Protein AF-A0A0Q2LIZ3-F1 (afdb_monomer_lite)

Organism: Mycobacterium gordonae (NCBI:txid1778)

Radius of gyration: 38.8 Å; chains: 1; bounding box: 73×50×134 Å

Sequence (197 aa):
MPLVITAPGIMAQAATDLETIGSALYEAHTLAADSTAAVLPAAADEVSANIAHVFSDYGKEYQQLAGQAAVFHEQFAQHLNVSAGMYAGAEAVNATLLQPLASILNPIIGFEGLPAPLYDLWAPLSYQLGKAVFFDNPLGPYLLAPVGIAAIIFIVVLAVSLLVFFLYVLPVLLEAISPTLRALSFSPIFGALTAIA

Secondary structure (DSSP, 8-state):
-------HHHHHHHHHHHHHHHHHHHHHHHHHHHHHHSPPPSSSSHHHHHHHHHHHHHHHHHHHHHHHHHHHHHHHHHHHHHHHHHHHHHHHHHHHHHHHHHHHHHHHHS-TTS-HHHHHHHHHHHHHHHIIIIIS-TTHHHHTSHHHHHHHHHHHHHHHHHHHIIIIIHHHHHHHHHHHHHHHS---S-SSSSS--

Structure (mmCIF, N/CA/C/O backbone):
data_AF-A0A0Q2LIZ3-F1
#
_entry.id   AF-A0A0Q2LIZ3-F1
#
loop_
_atom_site.group_PDB
_atom_site.id
_atom_site.type_symbol
_atom_site.label_atom_id
_atom_site.label_alt_id
_atom_site.label_comp_id
_atom_site.label_asym_id
_atom_site.label_entity_id
_atom_site.label_seq_id
_atom_site.pdbx_PDB_ins_code
_atom_site.Cartn_x
_atom_site.Cartn_y
_atom_site.Cartn_z
_atom_site.occupancy
_atom_site.B_iso_or_equiv
_atom_site.auth_seq_id
_atom_site.auth_comp_id
_atom_site.auth_asym_id
_atom_site.auth_atom_id
_atom_site.pdbx_PDB_model_num
ATOM 1 N N . MET A 1 1 ? 4.057 21.608 -12.864 1.00 48.62 1 MET A N 1
ATOM 2 C CA . MET A 1 1 ? 3.422 20.279 -12.731 1.00 48.62 1 MET A CA 1
ATOM 3 C C . MET A 1 1 ? 4.375 19.424 -11.913 1.00 48.62 1 MET A C 1
ATOM 5 O O . MET A 1 1 ? 5.554 19.451 -12.253 1.00 48.62 1 MET A O 1
ATOM 9 N N . PRO A 1 2 ? 3.956 18.785 -10.809 1.00 66.50 2 PRO A N 1
ATOM 10 C CA . PRO A 1 2 ? 4.862 17.934 -10.042 1.00 66.50 2 PRO A CA 1
ATOM 11 C C . PRO A 1 2 ? 5.231 16.690 -10.863 1.00 66.50 2 PRO A C 1
ATOM 13 O O . PRO A 1 2 ? 4.375 16.106 -11.525 1.00 66.50 2 PRO A O 1
ATOM 16 N N . LEU A 1 3 ? 6.511 16.317 -10.848 1.00 48.12 3 LEU A N 1
ATOM 17 C CA . LEU A 1 3 ? 7.004 15.085 -11.458 1.00 48.12 3 LEU A CA 1
ATOM 18 C C . LEU A 1 3 ? 6.702 13.927 -10.501 1.00 48.12 3 LEU A C 1
ATOM 20 O O . LEU A 1 3 ? 7.236 13.895 -9.395 1.00 48.12 3 LEU A O 1
ATOM 24 N N . VAL A 1 4 ? 5.837 13.002 -10.912 1.00 58.00 4 VAL A N 1
ATOM 25 C CA . VAL A 1 4 ? 5.537 11.784 -10.150 1.00 58.00 4 VAL A CA 1
ATOM 26 C C . VAL A 1 4 ? 6.359 10.651 -10.750 1.00 58.00 4 VAL A C 1
ATOM 28 O O . VAL A 1 4 ? 6.146 10.269 -11.898 1.00 58.00 4 VAL A O 1
ATOM 31 N N . ILE A 1 5 ? 7.321 10.147 -9.981 1.00 69.44 5 ILE A N 1
ATOM 32 C CA . ILE A 1 5 ? 8.121 8.969 -10.327 1.00 69.44 5 ILE A CA 1
ATOM 33 C C . ILE A 1 5 ? 7.527 7.789 -9.558 1.00 69.44 5 ILE A C 1
ATOM 35 O O . ILE A 1 5 ? 7.270 7.901 -8.360 1.00 69.44 5 ILE A O 1
ATOM 39 N N . THR A 1 6 ? 7.283 6.676 -10.248 1.00 71.81 6 THR A N 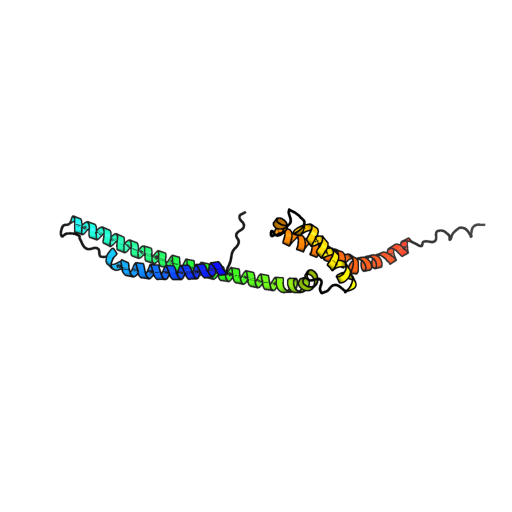1
ATOM 40 C CA . THR A 1 6 ? 6.764 5.436 -9.653 1.00 71.81 6 THR A CA 1
ATOM 41 C C . THR A 1 6 ? 7.868 4.384 -9.642 1.00 71.81 6 THR A C 1
ATOM 43 O O . THR A 1 6 ? 8.735 4.390 -10.511 1.00 71.81 6 THR A O 1
ATOM 46 N N . ALA A 1 7 ? 7.864 3.515 -8.630 1.00 88.19 7 ALA A N 1
ATOM 47 C CA . ALA A 1 7 ? 8.795 2.398 -8.503 1.00 88.19 7 ALA A CA 1
ATOM 48 C C . ALA A 1 7 ? 7.975 1.112 -8.299 1.00 88.19 7 ALA A C 1
ATOM 50 O O . ALA A 1 7 ? 7.579 0.824 -7.164 1.00 88.19 7 ALA A O 1
ATOM 51 N N . PRO A 1 8 ? 7.686 0.346 -9.368 1.00 84.62 8 PRO A N 1
ATOM 52 C CA . PRO A 1 8 ? 6.716 -0.751 -9.318 1.00 84.62 8 PRO A CA 1
ATOM 53 C C . PRO A 1 8 ? 7.040 -1.817 -8.267 1.00 84.62 8 PRO A C 1
ATOM 55 O O . PRO A 1 8 ? 6.149 -2.279 -7.559 1.00 84.62 8 PRO A O 1
ATOM 58 N N . GLY A 1 9 ? 8.324 -2.147 -8.094 1.00 85.81 9 GLY A N 1
ATOM 59 C CA . GLY A 1 9 ? 8.762 -3.106 -7.074 1.00 85.81 9 GLY A CA 1
ATOM 60 C C . GLY A 1 9 ? 8.442 -2.667 -5.640 1.00 85.81 9 GLY A C 1
ATOM 61 O O . GLY A 1 9 ? 8.026 -3.485 -4.826 1.00 85.81 9 GLY A O 1
ATOM 62 N N . ILE A 1 10 ? 8.558 -1.369 -5.337 1.00 92.81 10 ILE A N 1
ATOM 63 C CA . ILE A 1 10 ? 8.221 -0.824 -4.011 1.00 92.81 10 ILE A CA 1
ATOM 64 C C . ILE A 1 10 ? 6.706 -0.824 -3.792 1.00 92.81 10 ILE A C 1
ATOM 66 O O . ILE A 1 10 ? 6.246 -1.087 -2.686 1.00 92.81 10 ILE A O 1
ATOM 70 N N . MET A 1 11 ? 5.921 -0.576 -4.843 1.00 92.31 11 MET A N 1
ATOM 71 C CA . MET A 1 11 ? 4.459 -0.634 -4.767 1.00 92.31 11 MET A CA 1
ATOM 72 C C . MET A 1 11 ? 3.958 -2.057 -4.485 1.00 92.31 11 MET A C 1
ATOM 74 O O . MET A 1 11 ? 3.068 -2.230 -3.657 1.00 92.31 11 MET A O 1
ATOM 78 N N . ALA A 1 12 ? 4.550 -3.072 -5.123 1.00 91.94 12 ALA A N 1
ATOM 79 C CA . ALA A 1 12 ? 4.222 -4.475 -4.865 1.00 91.94 12 ALA A CA 1
ATOM 80 C C . ALA A 1 12 ? 4.596 -4.905 -3.433 1.00 91.94 12 ALA A C 1
ATOM 82 O O . ALA A 1 12 ? 3.808 -5.571 -2.759 1.00 91.94 12 ALA A O 1
ATOM 83 N N . GLN A 1 13 ? 5.760 -4.468 -2.936 1.00 94.75 13 GLN A N 1
ATOM 84 C CA . GLN A 1 13 ? 6.147 -4.699 -1.542 1.00 94.75 13 GLN A CA 1
ATOM 85 C C . GLN A 1 13 ? 5.160 -4.036 -0.575 1.00 94.75 13 GLN A C 1
ATOM 87 O O . GLN A 1 13 ? 4.668 -4.687 0.339 1.00 94.75 13 GLN A O 1
ATOM 92 N N . ALA A 1 14 ? 4.805 -2.773 -0.818 1.00 95.56 14 ALA A N 1
ATOM 93 C CA . ALA A 1 14 ? 3.844 -2.057 0.011 1.00 95.56 14 ALA A CA 1
ATOM 94 C C . ALA A 1 14 ? 2.466 -2.741 0.028 1.00 95.56 14 ALA A C 1
ATOM 96 O O . ALA A 1 14 ? 1.830 -2.791 1.075 1.00 95.56 14 ALA A O 1
ATOM 97 N N . ALA A 1 15 ? 2.009 -3.310 -1.094 1.00 96.31 15 ALA A N 1
ATOM 98 C CA . ALA A 1 15 ? 0.779 -4.103 -1.125 1.00 96.31 15 ALA A CA 1
ATOM 99 C C . ALA A 1 15 ? 0.867 -5.348 -0.219 1.00 96.31 15 ALA A C 1
ATOM 101 O O . ALA A 1 15 ? -0.067 -5.625 0.527 1.00 96.31 15 ALA A O 1
ATOM 102 N N . THR A 1 16 ? 2.013 -6.033 -0.211 1.00 96.81 16 THR A N 1
ATOM 103 C CA . THR A 1 16 ? 2.264 -7.201 0.657 1.00 96.81 16 THR A CA 1
ATOM 104 C C . THR A 1 16 ? 2.306 -6.812 2.142 1.00 96.81 16 THR A C 1
ATOM 106 O O . THR A 1 16 ? 1.751 -7.499 3.004 1.00 96.81 16 THR A O 1
ATOM 109 N N . ASP A 1 17 ? 2.928 -5.674 2.458 1.00 98.00 17 ASP A N 1
ATOM 110 C CA . ASP A 1 17 ? 2.963 -5.144 3.823 1.00 98.00 17 ASP A CA 1
ATOM 111 C C . ASP A 1 17 ? 1.546 -4.777 4.300 1.00 98.00 17 ASP A C 1
ATOM 113 O O . ASP A 1 17 ? 1.170 -5.061 5.438 1.00 98.00 17 ASP A O 1
ATOM 117 N N . LEU A 1 18 ? 0.725 -4.197 3.416 1.00 97.81 18 LEU A N 1
ATOM 118 C CA . LEU A 1 18 ? -0.677 -3.893 3.703 1.00 97.81 18 LEU A CA 1
ATOM 119 C C . LEU A 1 18 ? -1.493 -5.163 3.947 1.00 97.81 18 LEU A C 1
ATOM 121 O O . LEU A 1 18 ? -2.257 -5.190 4.906 1.00 97.81 18 LEU A O 1
ATOM 125 N N . GLU A 1 19 ? -1.323 -6.222 3.158 1.00 97.31 19 GLU A N 1
ATOM 126 C CA . GLU A 1 19 ? -1.975 -7.516 3.416 1.00 97.31 19 GLU A CA 1
ATOM 127 C C . GLU A 1 19 ? -1.617 -8.059 4.810 1.00 97.31 19 GLU A C 1
ATOM 129 O O . GLU A 1 19 ? -2.498 -8.464 5.572 1.00 97.31 19 GLU A O 1
ATOM 134 N N . THR A 1 20 ? -0.340 -7.968 5.193 1.00 97.50 20 THR A N 1
ATOM 135 C CA . THR A 1 20 ? 0.138 -8.380 6.524 1.00 97.50 20 THR A CA 1
ATOM 136 C C . THR A 1 20 ? -0.515 -7.563 7.643 1.00 97.50 20 THR A C 1
ATOM 138 O O . THR A 1 20 ? -0.994 -8.124 8.631 1.00 97.50 20 THR A O 1
ATOM 141 N N . ILE A 1 21 ? -0.588 -6.237 7.481 1.00 97.56 21 ILE A N 1
ATOM 142 C CA . ILE A 1 21 ? -1.275 -5.343 8.425 1.00 97.56 21 ILE A CA 1
ATOM 143 C C . ILE A 1 21 ? -2.764 -5.694 8.515 1.00 97.56 21 ILE A C 1
ATOM 145 O O . ILE A 1 21 ? -3.305 -5.766 9.616 1.00 97.56 21 ILE A O 1
ATOM 149 N N . GLY A 1 22 ? -3.420 -5.944 7.380 1.00 96.56 22 GLY A N 1
ATOM 150 C CA . GLY A 1 22 ? -4.835 -6.313 7.324 1.00 96.56 22 GLY A CA 1
ATOM 151 C C . GLY A 1 22 ? -5.129 -7.591 8.110 1.00 96.56 22 GLY A C 1
ATOM 152 O O . GLY A 1 22 ? -6.073 -7.621 8.897 1.00 96.56 22 GLY A O 1
ATOM 153 N N . SER A 1 23 ? -4.273 -8.610 7.975 1.00 96.25 23 SER A N 1
ATOM 154 C CA . SER A 1 23 ? -4.373 -9.855 8.748 1.00 96.25 23 SER A CA 1
ATOM 155 C C . SER A 1 23 ? -4.223 -9.615 10.252 1.00 96.25 23 SER A C 1
ATOM 157 O O . SER A 1 23 ? -5.045 -10.083 11.038 1.00 96.25 23 SER A O 1
ATOM 159 N N . ALA A 1 24 ? -3.211 -8.846 10.664 1.00 97.25 24 ALA A N 1
ATOM 160 C CA . ALA A 1 24 ? -2.986 -8.535 12.076 1.00 97.25 24 ALA A CA 1
ATOM 161 C C . ALA A 1 24 ? -4.149 -7.730 12.686 1.00 97.25 24 ALA A C 1
ATOM 163 O O . ALA A 1 24 ? -4.550 -7.970 13.826 1.00 97.25 24 ALA A O 1
ATOM 164 N N . LEU A 1 25 ? -4.721 -6.793 11.923 1.00 95.50 25 LEU A N 1
ATOM 165 C CA . LEU A 1 25 ? -5.904 -6.042 12.339 1.00 95.50 25 LEU A CA 1
ATOM 166 C C . LEU A 1 25 ? -7.122 -6.952 12.482 1.00 95.50 25 LEU A C 1
ATOM 168 O O . LEU A 1 25 ? -7.840 -6.840 13.471 1.00 95.50 25 LEU A O 1
ATOM 172 N N . TYR A 1 26 ? -7.347 -7.867 11.539 1.00 94.19 26 TYR A N 1
ATOM 173 C CA . TYR A 1 26 ? -8.443 -8.828 11.623 1.00 94.19 26 TYR A CA 1
ATOM 174 C C . TYR A 1 26 ? -8.344 -9.690 12.891 1.00 94.19 26 TYR A C 1
ATOM 176 O O . TYR A 1 26 ? -9.310 -9.801 13.648 1.00 94.19 26 TYR A O 1
ATOM 184 N N . GLU A 1 27 ? -7.161 -10.232 13.188 1.00 96.25 27 GLU A N 1
ATOM 185 C CA . GLU A 1 27 ? -6.916 -10.980 14.427 1.00 96.25 27 GLU A CA 1
ATOM 186 C C . GLU A 1 27 ? -7.187 -10.127 15.675 1.00 96.25 27 GLU A C 1
ATOM 188 O O . GLU A 1 27 ? -7.904 -10.556 16.579 1.00 96.25 27 GLU A O 1
ATOM 193 N N . ALA A 1 28 ? -6.691 -8.888 15.709 1.00 95.38 28 ALA A N 1
ATOM 194 C CA . ALA A 1 28 ? -6.930 -7.981 16.828 1.00 95.38 28 ALA A CA 1
ATOM 195 C C . ALA A 1 28 ? -8.424 -7.657 17.014 1.00 95.38 28 ALA A C 1
ATOM 197 O O . ALA A 1 28 ? -8.923 -7.663 18.141 1.00 95.38 28 ALA A O 1
ATOM 198 N N . HIS A 1 29 ? -9.152 -7.411 15.920 1.00 93.81 29 HIS A N 1
ATOM 199 C CA . HIS A 1 29 ? -10.588 -7.137 15.950 1.00 93.81 29 HIS A CA 1
ATOM 200 C C . HIS A 1 29 ? -11.379 -8.332 16.473 1.00 93.81 29 HIS A C 1
ATOM 202 O O . HIS A 1 29 ? -12.210 -8.159 17.362 1.00 93.81 29 HIS A O 1
ATOM 208 N N . THR A 1 30 ? -11.090 -9.538 15.978 1.00 93.44 30 THR A N 1
ATOM 209 C CA . THR A 1 30 ? -11.774 -10.760 16.428 1.00 93.44 30 THR A CA 1
ATOM 210 C C . THR A 1 30 ? -11.520 -11.050 17.907 1.00 93.44 30 THR A C 1
ATOM 212 O O . THR A 1 30 ? -12.460 -11.375 18.627 1.00 93.44 30 THR A O 1
ATOM 215 N N . LEU A 1 31 ? -10.291 -10.844 18.396 1.00 95.88 31 LEU A N 1
ATOM 216 C CA . LEU A 1 31 ? -9.954 -11.012 19.813 1.00 95.88 31 LEU A CA 1
ATOM 217 C C . LEU A 1 31 ? -10.674 -9.994 20.715 1.00 95.88 31 LEU A C 1
ATOM 219 O O . LEU A 1 31 ? -11.070 -10.315 21.836 1.00 95.88 31 LEU A O 1
ATOM 223 N N . ALA A 1 32 ? -10.838 -8.758 20.242 1.00 94.88 32 ALA A N 1
ATOM 224 C CA . ALA A 1 32 ? -11.467 -7.682 21.003 1.00 94.88 32 ALA A CA 1
ATOM 225 C C . ALA A 1 32 ? -13.003 -7.655 20.885 1.00 94.88 32 ALA A C 1
ATOM 227 O O . ALA A 1 32 ? -13.657 -7.002 21.700 1.00 94.88 32 ALA A O 1
ATOM 228 N N . ALA A 1 33 ? -13.591 -8.332 19.894 1.00 94.81 33 ALA A N 1
ATOM 229 C CA . ALA A 1 33 ? -15.013 -8.229 19.569 1.00 94.81 33 ALA A CA 1
ATOM 230 C C . ALA A 1 33 ? -15.918 -8.546 20.762 1.00 94.81 33 ALA A C 1
ATOM 232 O O . ALA A 1 33 ? -16.717 -7.701 21.165 1.00 94.81 33 ALA A O 1
ATOM 233 N N . ASP A 1 34 ? -15.736 -9.708 21.387 1.00 94.00 34 ASP A N 1
ATOM 234 C CA . ASP A 1 34 ? -16.606 -10.145 22.481 1.00 94.00 34 ASP A CA 1
ATOM 235 C C . ASP A 1 34 ? -16.479 -9.238 23.712 1.00 94.00 34 ASP A C 1
ATOM 237 O O . ASP A 1 34 ? -17.479 -8.815 24.290 1.00 94.00 34 ASP A O 1
ATOM 241 N N . SER A 1 35 ? -15.247 -8.879 24.090 1.00 95.62 35 SER A N 1
ATOM 242 C CA . SER A 1 35 ? -14.997 -8.064 25.288 1.00 95.62 35 SER A CA 1
ATOM 243 C C . SER A 1 35 ? -15.476 -6.616 25.152 1.00 95.62 35 SER A C 1
ATOM 245 O O . SER A 1 35 ? -15.777 -5.977 26.159 1.00 95.62 35 SER A O 1
ATOM 247 N N . THR A 1 36 ? -15.587 -6.106 23.922 1.00 95.81 36 THR A N 1
ATOM 248 C CA . THR A 1 36 ? -16.073 -4.746 23.642 1.00 95.81 36 THR A CA 1
ATOM 249 C C . THR A 1 36 ? -17.571 -4.687 23.344 1.00 95.81 36 THR A C 1
ATOM 251 O O . THR A 1 36 ? -18.196 -3.669 23.626 1.00 95.81 36 THR A O 1
ATOM 254 N N . ALA A 1 37 ? -18.171 -5.763 22.823 1.00 96.50 37 ALA A N 1
ATOM 255 C CA . ALA A 1 37 ? -19.596 -5.823 22.484 1.00 96.50 37 ALA A CA 1
ATOM 256 C C . ALA A 1 37 ? -20.491 -6.385 23.606 1.00 96.50 37 ALA A C 1
ATOM 258 O O . ALA A 1 37 ? -21.716 -6.257 23.524 1.00 96.50 37 ALA A O 1
ATOM 259 N N . ALA A 1 38 ? -19.906 -7.013 24.631 1.00 95.69 38 ALA A N 1
ATOM 260 C CA . ALA A 1 38 ? -20.612 -7.595 25.773 1.00 95.69 38 ALA A CA 1
ATOM 261 C C . ALA A 1 38 ? -20.045 -7.082 27.109 1.00 95.69 38 ALA A C 1
ATOM 263 O O . ALA A 1 38 ? -19.602 -7.849 27.966 1.00 95.69 38 ALA A O 1
ATOM 264 N N . VAL A 1 39 ? -20.049 -5.759 27.286 1.00 97.56 39 VAL A N 1
ATOM 265 C CA . VAL A 1 39 ? -19.571 -5.119 28.516 1.00 97.56 39 VAL A CA 1
ATOM 266 C C . VAL A 1 39 ? -20.536 -5.426 29.661 1.00 97.56 39 VAL A C 1
ATOM 268 O O . VAL A 1 39 ? -21.746 -5.233 29.547 1.00 97.56 39 VAL A O 1
ATOM 271 N N . LEU A 1 40 ? -19.995 -5.894 30.785 1.00 97.44 40 LEU A N 1
ATOM 272 C CA . LEU A 1 40 ? -20.776 -6.182 31.987 1.00 97.44 40 LEU A CA 1
ATOM 273 C C . LEU A 1 40 ? -20.958 -4.920 32.853 1.00 97.44 40 LEU A C 1
ATOM 275 O O . LEU A 1 40 ? -20.043 -4.094 32.923 1.00 97.44 40 LEU A O 1
ATOM 279 N N . PRO A 1 41 ? -22.097 -4.768 33.557 1.00 96.94 41 PRO A N 1
ATOM 280 C CA . PRO A 1 41 ? -22.299 -3.679 34.511 1.00 96.94 41 PRO A CA 1
ATOM 281 C C . PRO A 1 41 ? -21.263 -3.719 35.639 1.00 96.94 41 PRO A C 1
ATOM 283 O O . PRO A 1 41 ? -20.978 -4.783 36.187 1.00 96.94 41 PRO A O 1
ATOM 286 N N . ALA A 1 42 ? -20.744 -2.554 36.037 1.00 96.31 42 ALA A N 1
ATOM 287 C CA . ALA A 1 42 ? -19.806 -2.450 37.161 1.00 96.31 42 ALA A CA 1
ATOM 288 C C . ALA A 1 42 ? -20.469 -2.745 38.523 1.00 96.31 42 ALA A C 1
ATOM 290 O O . ALA A 1 42 ? -19.808 -3.204 39.454 1.00 96.31 42 ALA A O 1
ATOM 291 N N . ALA A 1 43 ? -21.775 -2.489 38.631 1.00 96.31 43 ALA A N 1
ATOM 292 C CA . ALA A 1 43 ? -22.613 -2.784 39.786 1.00 96.31 43 ALA A CA 1
ATOM 293 C C . ALA A 1 43 ? -24.057 -3.091 39.339 1.00 96.31 43 ALA A C 1
ATOM 295 O O . ALA A 1 43 ? -24.400 -2.955 38.166 1.00 96.31 43 ALA A O 1
ATOM 296 N N . ALA A 1 44 ? -24.900 -3.537 40.276 1.00 96.19 44 ALA A N 1
ATOM 297 C CA . ALA A 1 44 ? -26.275 -3.974 40.005 1.00 96.19 44 ALA A CA 1
ATOM 298 C C . ALA A 1 44 ? -27.292 -2.825 39.835 1.00 96.19 44 ALA A C 1
ATOM 300 O O . ALA A 1 44 ? -28.488 -3.081 39.715 1.00 96.19 44 ALA A O 1
ATOM 301 N N . ASP A 1 45 ? -26.846 -1.570 39.882 1.00 98.31 45 ASP A N 1
ATOM 302 C CA . ASP A 1 45 ? -27.714 -0.409 39.725 1.00 98.31 45 ASP A CA 1
ATOM 303 C C . ASP A 1 45 ? -28.032 -0.112 38.248 1.00 98.31 45 ASP A C 1
ATOM 305 O O . ASP A 1 45 ? -27.297 -0.480 37.328 1.00 98.31 45 ASP A O 1
ATOM 309 N N . GLU A 1 46 ? -29.137 0.600 38.026 1.00 97.25 46 GLU A N 1
ATOM 310 C CA . GLU A 1 46 ? -29.613 0.947 36.683 1.00 97.25 46 GLU A CA 1
ATOM 311 C C . GLU A 1 46 ? -28.642 1.856 35.917 1.00 97.25 46 GLU A C 1
ATOM 313 O O . GLU A 1 46 ? -28.572 1.778 34.691 1.00 97.25 46 GLU A O 1
ATOM 318 N N . VAL A 1 47 ? -27.862 2.701 36.602 1.00 97.38 47 VAL A N 1
ATOM 319 C CA . VAL A 1 47 ? -26.896 3.591 35.942 1.00 97.38 47 VAL A CA 1
ATOM 320 C C . VAL A 1 47 ? -25.738 2.767 35.383 1.00 97.38 47 VAL A C 1
ATOM 322 O O . VAL A 1 47 ? -25.407 2.910 34.208 1.00 97.38 47 VAL A O 1
ATOM 325 N N . SER A 1 48 ? -25.180 1.847 36.172 1.00 98.06 48 SER A N 1
ATOM 326 C CA . SER A 1 48 ? -24.150 0.902 35.724 1.00 98.06 48 SER A CA 1
ATOM 327 C C . SER A 1 48 ? -24.633 0.015 34.576 1.00 98.06 48 SER A C 1
ATOM 329 O O . SER A 1 48 ? -23.885 -0.209 33.622 1.00 98.06 48 SER A O 1
ATOM 331 N N . ALA A 1 49 ? -25.880 -0.465 34.636 1.00 98.00 49 ALA A N 1
ATOM 332 C CA . ALA A 1 49 ? -26.473 -1.268 33.568 1.00 98.00 49 ALA A CA 1
ATOM 333 C C . ALA A 1 49 ? -26.620 -0.466 32.264 1.00 98.00 49 ALA A C 1
ATOM 335 O O . ALA A 1 49 ? -26.209 -0.935 31.202 1.00 98.00 49 ALA A O 1
ATOM 336 N N . ASN A 1 50 ? -27.129 0.766 32.345 1.00 97.81 50 ASN A N 1
ATOM 337 C CA . ASN A 1 50 ? -27.278 1.646 31.186 1.00 97.81 50 ASN A CA 1
ATOM 338 C C . ASN A 1 50 ? -25.924 2.043 30.582 1.00 97.81 50 ASN A C 1
ATOM 340 O O . ASN A 1 50 ? -25.780 2.062 29.362 1.00 97.81 50 ASN A O 1
ATOM 344 N N . ILE A 1 51 ? -24.911 2.314 31.411 1.00 97.75 51 ILE A N 1
ATOM 345 C CA . ILE A 1 51 ? -23.551 2.610 30.938 1.00 97.75 51 ILE A CA 1
ATOM 346 C C . ILE A 1 51 ? -22.974 1.406 30.182 1.00 97.75 51 ILE A C 1
ATOM 348 O O . ILE A 1 51 ? -22.480 1.565 29.066 1.00 97.75 51 ILE A O 1
ATOM 352 N N . ALA A 1 52 ? -23.071 0.201 30.750 1.00 98.19 52 ALA A N 1
ATOM 353 C CA . ALA A 1 52 ? -22.601 -1.020 30.098 1.00 98.19 52 ALA A CA 1
ATOM 354 C C . ALA A 1 52 ? -23.328 -1.290 28.769 1.00 98.19 52 ALA A C 1
ATOM 356 O O . ALA A 1 52 ? -22.696 -1.700 27.793 1.00 98.19 52 ALA A O 1
ATOM 357 N N . HIS A 1 53 ? -24.631 -0.998 28.702 1.00 98.06 53 HIS A N 1
ATOM 358 C CA . HIS A 1 53 ? -25.421 -1.097 27.476 1.00 98.06 53 HIS A CA 1
ATOM 359 C C . HIS A 1 53 ? -24.918 -0.140 26.387 1.00 98.06 53 HIS A C 1
ATOM 361 O O . HIS A 1 53 ? -24.647 -0.579 25.274 1.00 98.06 53 HIS A O 1
ATOM 367 N N . VAL A 1 54 ? -24.715 1.144 26.713 1.00 98.06 54 VAL A N 1
ATOM 368 C CA . VAL A 1 54 ? -24.195 2.142 25.759 1.00 98.06 54 VAL A CA 1
ATOM 369 C C . VAL A 1 54 ? -22.825 1.733 25.212 1.00 98.06 54 VAL A C 1
ATOM 371 O O . VAL A 1 54 ? -22.604 1.805 24.005 1.00 98.06 54 VAL A O 1
ATOM 374 N N . PHE A 1 55 ? -21.911 1.267 26.070 1.00 97.94 55 PHE A N 1
ATOM 375 C CA . PHE A 1 55 ? -20.597 0.804 25.614 1.00 97.94 55 PHE A CA 1
ATOM 376 C C . PHE A 1 55 ? -20.681 -0.451 24.746 1.00 97.94 55 PHE A C 1
ATOM 378 O O . PHE A 1 55 ? -19.986 -0.532 23.737 1.00 97.94 55 PHE A O 1
ATOM 385 N N . SER A 1 56 ? -21.544 -1.400 25.108 1.00 98.19 56 SER A N 1
ATOM 386 C CA . SER A 1 56 ? -21.764 -2.618 24.324 1.00 98.19 56 SER A CA 1
ATOM 387 C C . SER A 1 56 ? -22.312 -2.303 22.932 1.00 98.19 56 SER A C 1
ATOM 389 O O . SER A 1 56 ? -21.867 -2.885 21.946 1.00 98.19 56 SER A O 1
ATOM 391 N N . ASP A 1 57 ? -23.253 -1.364 22.829 1.00 98.19 57 ASP A N 1
ATOM 392 C CA . ASP A 1 57 ? -23.810 -0.942 21.543 1.00 98.19 57 ASP A CA 1
ATOM 393 C C . ASP A 1 57 ? -22.775 -0.212 20.688 1.00 98.19 57 ASP A C 1
ATOM 395 O O . ASP A 1 57 ? -22.603 -0.558 19.519 1.00 98.19 57 ASP A O 1
ATOM 399 N N . TYR A 1 58 ? -22.000 0.700 21.282 1.00 97.75 58 TYR A N 1
ATOM 400 C CA . TYR A 1 58 ? -20.884 1.340 20.584 1.00 97.75 58 TYR A CA 1
ATOM 401 C C . TYR A 1 58 ? -19.836 0.319 20.114 1.00 97.75 58 TYR A C 1
ATOM 403 O O . TYR A 1 58 ? -19.315 0.424 19.005 1.00 97.75 58 TYR A O 1
ATOM 411 N N . GLY A 1 59 ? -19.555 -0.708 20.922 1.00 97.19 59 GLY A N 1
ATOM 412 C CA . GLY A 1 59 ? -18.689 -1.823 20.545 1.00 97.19 59 GLY A CA 1
ATOM 413 C C . GLY A 1 59 ? -19.200 -2.562 19.308 1.00 97.19 59 GLY A C 1
ATOM 414 O O . GLY A 1 59 ? -18.435 -2.788 18.373 1.00 97.19 59 GLY A O 1
ATOM 415 N N . LYS A 1 60 ? -20.500 -2.879 19.242 1.00 97.50 60 LYS A N 1
ATOM 416 C CA . LYS A 1 60 ? -21.115 -3.530 18.068 1.00 97.50 60 LYS A CA 1
ATOM 417 C C . LYS A 1 60 ? -21.036 -2.653 16.816 1.00 97.50 60 LYS A C 1
ATOM 419 O O . LYS A 1 60 ? -20.661 -3.151 15.755 1.00 97.50 60 LYS A O 1
ATOM 424 N N . GLU A 1 61 ? -21.350 -1.363 16.936 1.00 97.12 61 GLU A N 1
ATOM 425 C CA . GLU A 1 61 ? -21.246 -0.403 15.828 1.00 97.12 61 GLU A CA 1
ATOM 426 C C . GLU A 1 61 ? -19.802 -0.284 15.325 1.00 97.12 61 GLU A C 1
ATOM 428 O O . GLU A 1 61 ? -19.551 -0.323 14.117 1.00 97.12 61 GLU A O 1
ATOM 433 N N . TYR A 1 62 ? -18.838 -0.218 16.247 1.00 96.56 62 TYR A N 1
ATOM 434 C CA . TYR A 1 62 ? -17.419 -0.212 15.916 1.00 96.56 62 TYR A CA 1
ATOM 435 C C . TYR A 1 62 ? -17.004 -1.473 15.154 1.00 96.56 62 TYR A C 1
ATOM 437 O O . TYR A 1 62 ? -16.353 -1.357 14.119 1.00 96.56 62 TYR A O 1
ATOM 445 N N . GLN A 1 63 ? -17.400 -2.667 15.611 1.00 96.50 63 GLN A N 1
ATOM 446 C CA . GLN A 1 63 ? -17.056 -3.918 14.923 1.00 96.50 63 GLN A CA 1
ATOM 447 C C . GLN A 1 63 ? -17.672 -3.987 13.517 1.00 96.50 63 GLN A C 1
ATOM 449 O O . GLN A 1 63 ? -17.026 -4.448 12.574 1.00 96.50 63 GLN A O 1
ATOM 454 N N . GLN A 1 64 ? -18.889 -3.464 13.336 1.00 95.12 64 GLN A N 1
ATOM 455 C CA . GLN A 1 64 ? -19.512 -3.370 12.017 1.00 95.12 64 GLN A CA 1
ATOM 456 C C . GLN A 1 64 ? -18.730 -2.437 11.079 1.00 95.12 64 GLN A C 1
ATOM 458 O O . GLN A 1 64 ? -18.499 -2.781 9.916 1.00 95.12 64 GLN A O 1
ATOM 463 N N . LEU A 1 65 ? -18.307 -1.269 11.570 1.00 95.81 65 LEU A N 1
ATOM 464 C CA . LEU A 1 65 ? -17.508 -0.321 10.794 1.00 95.81 65 LEU A CA 1
ATOM 465 C C . LEU A 1 65 ? -16.106 -0.869 10.492 1.00 95.81 65 LEU A C 1
ATOM 467 O O . LEU A 1 65 ? -15.620 -0.727 9.371 1.00 95.81 65 LEU A O 1
ATOM 471 N N . ALA A 1 66 ? -15.479 -1.538 11.460 1.00 93.62 66 ALA A N 1
ATOM 472 C CA . ALA A 1 66 ? -14.195 -2.207 11.289 1.00 93.62 66 ALA A CA 1
ATOM 473 C C . ALA A 1 66 ? -14.253 -3.266 10.179 1.00 93.62 66 ALA A C 1
ATOM 475 O O . ALA A 1 66 ? -13.349 -3.332 9.349 1.00 93.62 66 ALA A O 1
ATOM 476 N N . GLY A 1 67 ? -15.351 -4.025 10.088 1.00 93.94 67 GLY A N 1
ATOM 477 C CA . GLY A 1 67 ? -15.583 -4.955 8.981 1.00 93.94 67 GLY A CA 1
ATOM 478 C C . GLY A 1 67 ? -15.625 -4.266 7.610 1.00 93.94 67 GLY A C 1
ATOM 479 O O . GLY A 1 67 ? -15.018 -4.748 6.657 1.00 93.94 67 GLY A O 1
ATOM 480 N N . GLN A 1 68 ? -16.283 -3.107 7.500 1.00 96.56 68 GLN A N 1
ATOM 481 C CA . GLN A 1 68 ? -16.305 -2.329 6.251 1.00 96.56 68 GLN A CA 1
ATOM 482 C C . GLN A 1 68 ? -14.919 -1.772 5.897 1.00 96.56 68 GLN A C 1
ATOM 484 O O . GLN A 1 68 ? -14.516 -1.798 4.733 1.00 96.56 68 GLN A O 1
ATOM 489 N N . ALA A 1 69 ? -14.173 -1.302 6.900 1.00 95.38 69 ALA A N 1
ATOM 490 C CA . ALA A 1 69 ? -12.806 -0.827 6.726 1.00 95.38 69 ALA A CA 1
ATOM 491 C C . ALA A 1 69 ? -11.860 -1.950 6.272 1.00 95.38 69 ALA A C 1
ATOM 493 O O . ALA A 1 69 ? -11.016 -1.710 5.412 1.00 95.38 69 ALA A O 1
ATOM 494 N N . ALA A 1 70 ? -12.032 -3.175 6.782 1.00 95.25 70 ALA A N 1
ATOM 495 C CA . ALA A 1 70 ? -11.253 -4.338 6.359 1.00 95.25 70 ALA A CA 1
ATOM 496 C C . ALA A 1 70 ? -11.465 -4.661 4.870 1.00 95.25 70 ALA A C 1
ATOM 498 O O . ALA A 1 70 ? -10.493 -4.851 4.142 1.00 95.25 70 ALA A O 1
ATOM 499 N N . VAL A 1 71 ? -12.715 -4.625 4.391 1.00 96.19 71 VAL A N 1
ATOM 500 C CA . VAL A 1 71 ? -13.031 -4.816 2.963 1.00 96.19 71 VAL A CA 1
ATOM 501 C C . VAL A 1 71 ? -12.394 -3.724 2.101 1.00 96.19 71 VAL A C 1
ATOM 503 O O . VAL A 1 71 ? -11.809 -4.014 1.058 1.00 96.19 71 VAL A O 1
ATOM 506 N N . PHE A 1 72 ? -12.475 -2.463 2.531 1.00 96.44 72 PHE A N 1
ATOM 507 C CA . PHE A 1 72 ? -11.813 -1.361 1.830 1.00 96.44 72 PHE A CA 1
ATOM 508 C C . PHE A 1 72 ? -10.290 -1.551 1.780 1.00 96.44 72 PHE A C 1
ATOM 510 O O . PHE A 1 72 ? -9.677 -1.342 0.735 1.00 96.44 72 PHE A O 1
ATOM 517 N N . HIS A 1 73 ? -9.683 -1.954 2.896 1.00 97.38 73 HIS A N 1
ATOM 518 C CA . HIS A 1 73 ? -8.244 -2.178 3.008 1.00 97.38 73 HIS A CA 1
ATOM 519 C C . HIS A 1 73 ? -7.762 -3.289 2.068 1.00 97.38 73 HIS A C 1
ATOM 521 O O . HIS A 1 73 ? -6.776 -3.101 1.357 1.00 97.38 73 HIS A O 1
ATOM 527 N N . GLU A 1 74 ? -8.490 -4.406 2.001 1.00 96.69 74 GLU A N 1
ATOM 528 C CA . GLU A 1 74 ? -8.214 -5.505 1.067 1.00 96.69 74 GLU A CA 1
ATOM 529 C C . GLU A 1 74 ? -8.285 -5.030 -0.390 1.00 96.69 74 GLU A C 1
ATOM 531 O O . GLU A 1 74 ? -7.352 -5.230 -1.170 1.00 96.69 74 GLU A O 1
ATOM 536 N N . GLN A 1 75 ? -9.355 -4.313 -0.747 1.00 97.50 75 GLN A N 1
ATOM 537 C CA . GLN A 1 75 ? -9.498 -3.739 -2.083 1.00 97.50 75 GLN A CA 1
ATOM 538 C C . GLN A 1 75 ? -8.358 -2.769 -2.395 1.00 97.50 75 GLN A C 1
ATOM 540 O O . GLN A 1 75 ? -7.825 -2.788 -3.503 1.00 97.50 75 GLN A O 1
ATOM 545 N N . PHE A 1 76 ? -7.962 -1.921 -1.448 1.00 96.94 76 PHE A N 1
ATOM 546 C CA . PHE A 1 76 ? -6.864 -0.980 -1.635 1.00 96.94 76 PHE A CA 1
ATOM 547 C C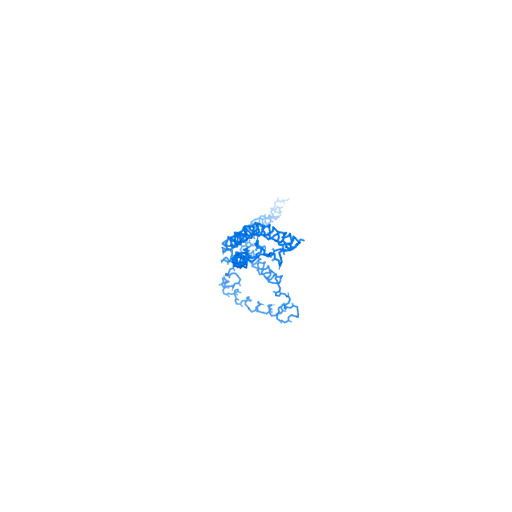 . PHE A 1 76 ? -5.536 -1.697 -1.914 1.00 96.94 76 PHE A C 1
ATOM 549 O O . PHE A 1 76 ? -4.862 -1.359 -2.891 1.00 96.94 76 PHE A O 1
ATOM 556 N N . ALA A 1 77 ? -5.190 -2.716 -1.121 1.00 97.62 77 ALA A N 1
ATOM 557 C CA . ALA A 1 77 ? -3.987 -3.521 -1.334 1.00 97.62 77 ALA A CA 1
ATOM 558 C C . ALA A 1 77 ? -4.006 -4.209 -2.711 1.00 97.62 77 ALA A C 1
ATOM 560 O O . ALA A 1 77 ? -3.029 -4.136 -3.462 1.00 97.62 77 ALA A O 1
ATOM 561 N N . GLN A 1 78 ? -5.152 -4.773 -3.103 1.00 95.81 78 GLN A N 1
ATOM 562 C CA . GLN A 1 78 ? -5.324 -5.400 -4.412 1.00 95.81 78 GLN A CA 1
ATOM 563 C C . GLN A 1 78 ? -5.128 -4.400 -5.564 1.00 95.81 78 GLN A C 1
ATOM 565 O O . GLN A 1 78 ? -4.393 -4.684 -6.512 1.00 95.81 78 GLN A O 1
ATOM 570 N N . HIS A 1 79 ? -5.740 -3.213 -5.489 1.00 96.06 79 HIS A N 1
ATOM 571 C CA . HIS A 1 79 ? -5.582 -2.172 -6.511 1.00 96.06 79 HIS A CA 1
ATOM 572 C C . HIS A 1 79 ? -4.139 -1.670 -6.605 1.00 96.06 79 HIS A C 1
ATOM 574 O O . HIS A 1 79 ? -3.647 -1.420 -7.711 1.00 96.06 79 HIS A O 1
ATOM 580 N N . LEU A 1 80 ? -3.447 -1.539 -5.470 1.00 95.31 80 LEU A N 1
ATOM 581 C CA . LEU A 1 80 ? -2.041 -1.149 -5.443 1.00 95.31 80 LEU A CA 1
ATOM 582 C C . LEU A 1 80 ? -1.167 -2.191 -6.150 1.00 95.31 80 LEU A C 1
ATOM 584 O O . LEU A 1 80 ? -0.341 -1.824 -6.988 1.00 95.31 80 LEU A O 1
ATOM 588 N N . ASN A 1 81 ? -1.397 -3.478 -5.880 1.00 93.88 81 ASN A N 1
ATOM 589 C CA . ASN A 1 81 ? -0.667 -4.572 -6.515 1.00 93.88 81 ASN A CA 1
ATOM 590 C C . ASN A 1 81 ? -0.928 -4.644 -8.032 1.00 93.88 81 ASN A C 1
ATOM 592 O O . ASN A 1 81 ? 0.004 -4.735 -8.830 1.00 93.88 81 ASN A O 1
ATOM 596 N N . VAL A 1 82 ? -2.191 -4.518 -8.456 1.00 92.38 82 VAL A N 1
ATOM 597 C CA . VAL A 1 82 ? -2.553 -4.464 -9.886 1.00 92.38 82 VAL A CA 1
ATOM 598 C C . VAL A 1 82 ? -1.871 -3.283 -10.578 1.00 92.38 82 VAL A C 1
ATOM 600 O O . VAL A 1 82 ? -1.295 -3.441 -11.655 1.00 92.38 82 VAL A O 1
ATOM 603 N N . SER A 1 83 ? -1.875 -2.109 -9.944 1.00 85.69 83 SER A N 1
ATOM 604 C CA . SER A 1 83 ? -1.219 -0.911 -10.479 1.00 85.69 83 SER A CA 1
ATOM 605 C C . SER A 1 83 ? 0.294 -1.103 -10.605 1.00 85.69 83 SER A C 1
ATOM 607 O O . SER A 1 83 ? 0.875 -0.737 -11.626 1.00 85.69 83 SER A O 1
ATOM 609 N N . ALA A 1 84 ? 0.934 -1.724 -9.608 1.00 88.88 84 ALA A N 1
ATOM 610 C CA . ALA A 1 84 ? 2.349 -2.083 -9.663 1.00 88.88 84 ALA A CA 1
ATOM 611 C C . ALA A 1 84 ? 2.649 -2.990 -10.869 1.00 88.88 84 ALA A C 1
ATOM 613 O O . ALA A 1 84 ? 3.563 -2.707 -11.643 1.00 88.88 84 ALA A O 1
ATOM 614 N N . GLY A 1 85 ? 1.828 -4.022 -11.088 1.00 79.81 85 GLY A N 1
ATOM 615 C CA . GLY A 1 85 ? 1.937 -4.904 -12.252 1.00 79.81 85 GLY A CA 1
ATOM 616 C C . GLY A 1 85 ? 1.790 -4.165 -13.586 1.00 79.81 85 GLY A C 1
ATOM 617 O O . GLY A 1 85 ? 2.554 -4.419 -14.517 1.00 79.81 85 GLY A O 1
ATOM 618 N N . MET A 1 86 ? 0.867 -3.204 -13.677 1.00 80.25 86 MET A N 1
ATOM 619 C CA . MET A 1 86 ? 0.699 -2.373 -14.875 1.00 80.25 86 MET A CA 1
ATOM 620 C C . MET A 1 86 ? 1.931 -1.512 -15.173 1.00 80.25 86 MET A C 1
ATOM 622 O O . MET A 1 86 ? 2.379 -1.475 -16.320 1.00 80.25 86 MET A O 1
ATOM 626 N N . TYR A 1 87 ? 2.498 -0.839 -14.166 1.00 77.31 87 TYR A N 1
ATOM 627 C CA . TYR A 1 87 ? 3.704 -0.032 -14.363 1.00 77.31 87 TYR A CA 1
ATOM 628 C C . TYR A 1 87 ? 4.922 -0.899 -14.700 1.00 77.31 87 TYR A C 1
ATOM 630 O O . TYR A 1 87 ? 5.653 -0.566 -15.629 1.00 77.31 87 TYR A O 1
ATOM 638 N N . ALA A 1 88 ? 5.098 -2.045 -14.033 1.00 82.38 88 ALA A N 1
ATOM 639 C CA . ALA A 1 88 ? 6.164 -2.993 -14.364 1.00 82.38 88 ALA A CA 1
ATOM 640 C C . ALA A 1 88 ? 6.027 -3.526 -15.802 1.00 82.38 88 ALA A C 1
ATOM 642 O O . ALA A 1 88 ? 7.009 -3.623 -16.538 1.00 82.38 88 ALA A O 1
ATOM 643 N N . GLY A 1 89 ? 4.799 -3.821 -16.240 1.00 74.44 89 GLY A N 1
ATOM 644 C CA . GLY A 1 89 ? 4.514 -4.202 -17.622 1.00 74.44 89 GLY A CA 1
ATOM 645 C C . GLY A 1 89 ? 4.868 -3.096 -18.619 1.00 74.44 89 GLY A C 1
ATOM 646 O O . GLY A 1 89 ? 5.497 -3.367 -19.641 1.00 74.44 89 GLY A O 1
ATOM 647 N N . ALA A 1 90 ? 4.527 -1.843 -18.309 1.00 74.31 90 ALA A N 1
ATOM 648 C CA . ALA A 1 90 ? 4.892 -0.695 -19.135 1.00 74.31 90 ALA A CA 1
ATOM 649 C C . ALA A 1 90 ? 6.418 -0.504 -19.218 1.00 74.31 90 ALA A C 1
ATOM 651 O O . ALA A 1 90 ? 6.944 -0.267 -20.306 1.00 74.31 90 ALA A O 1
ATOM 652 N N . GLU A 1 91 ? 7.142 -0.661 -18.106 1.00 76.50 91 GLU A N 1
ATOM 653 C CA . GLU A 1 91 ? 8.609 -0.638 -18.088 1.00 76.50 91 GLU A CA 1
ATOM 654 C C . GLU A 1 91 ? 9.208 -1.748 -18.960 1.00 76.50 91 GLU A C 1
ATOM 656 O O . GLU A 1 91 ? 10.106 -1.478 -19.757 1.00 76.50 91 GLU A O 1
ATOM 661 N N . ALA A 1 92 ? 8.679 -2.973 -18.888 1.00 74.69 92 ALA A N 1
ATOM 662 C CA . ALA A 1 92 ? 9.143 -4.097 -19.700 1.00 74.69 92 ALA A CA 1
ATOM 663 C C . ALA A 1 92 ? 8.888 -3.891 -21.206 1.00 74.69 92 ALA A C 1
ATOM 665 O O . ALA A 1 92 ? 9.760 -4.177 -22.035 1.00 74.69 92 ALA A O 1
ATOM 666 N N . VAL A 1 93 ? 7.719 -3.357 -21.576 1.00 73.44 93 VAL A N 1
ATOM 667 C CA . VAL A 1 93 ? 7.406 -2.996 -22.969 1.00 73.44 93 VAL A CA 1
ATOM 668 C C . VAL A 1 93 ? 8.354 -1.905 -23.460 1.00 73.44 93 VAL A C 1
ATOM 670 O O . VAL A 1 93 ? 8.949 -2.051 -24.527 1.00 73.44 93 VAL A O 1
ATOM 673 N N . ASN A 1 94 ? 8.562 -0.850 -22.670 1.00 70.75 94 ASN A N 1
ATOM 674 C CA . ASN A 1 94 ? 9.489 0.226 -23.015 1.00 70.75 94 ASN A CA 1
ATOM 675 C C . ASN A 1 94 ? 10.929 -0.287 -23.158 1.00 70.75 94 ASN A C 1
ATOM 677 O O . ASN A 1 94 ? 11.604 0.061 -24.125 1.00 70.75 94 ASN A O 1
ATOM 681 N N . ALA A 1 95 ? 11.387 -1.158 -22.255 1.00 74.94 95 ALA A N 1
ATOM 682 C CA . ALA A 1 95 ? 12.701 -1.791 -22.346 1.00 74.94 95 ALA A CA 1
ATOM 683 C C . ALA A 1 95 ? 12.843 -2.617 -23.634 1.00 74.94 95 ALA A C 1
ATOM 685 O O . ALA A 1 95 ? 13.857 -2.515 -24.320 1.00 74.94 95 ALA A O 1
ATOM 686 N N . THR A 1 96 ? 11.805 -3.370 -24.009 1.00 71.00 96 THR A N 1
ATOM 687 C CA . THR A 1 96 ? 11.779 -4.160 -25.250 1.00 71.00 96 THR A CA 1
ATOM 688 C C . THR A 1 96 ? 11.821 -3.267 -26.493 1.00 71.00 96 THR A C 1
ATOM 690 O O . THR A 1 96 ? 12.582 -3.539 -27.416 1.00 71.00 96 THR A O 1
ATOM 693 N N . LEU A 1 97 ? 11.054 -2.171 -26.520 1.00 68.56 97 LEU A N 1
ATOM 694 C CA . LEU A 1 97 ? 11.055 -1.209 -27.632 1.00 68.56 97 LEU A CA 1
ATOM 695 C C . LEU A 1 97 ? 12.398 -0.485 -27.784 1.00 68.56 97 LEU A C 1
ATOM 697 O O . LEU A 1 97 ? 12.808 -0.168 -28.900 1.00 68.56 97 LEU A O 1
ATOM 701 N N . LEU A 1 98 ? 13.086 -0.226 -26.671 1.00 72.31 98 LEU A N 1
ATOM 702 C CA . LEU A 1 98 ? 14.389 0.433 -26.659 1.00 72.31 98 LEU A CA 1
ATOM 703 C C . LEU A 1 98 ? 15.556 -0.541 -26.869 1.00 72.31 98 LEU A C 1
ATOM 705 O O . LEU A 1 98 ? 16.653 -0.088 -27.189 1.00 72.31 98 LEU A O 1
ATOM 709 N N . GLN A 1 99 ? 15.348 -1.856 -26.753 1.00 76.06 99 GLN A N 1
ATOM 710 C CA . GLN A 1 99 ? 16.409 -2.853 -26.920 1.00 76.06 99 GLN A CA 1
ATOM 711 C C . GLN A 1 99 ? 17.072 -2.800 -28.313 1.00 76.06 99 GLN A C 1
ATOM 713 O O . GLN A 1 99 ? 18.302 -2.759 -28.357 1.00 76.06 99 GLN A O 1
ATOM 718 N N . PRO A 1 100 ? 16.340 -2.723 -29.449 1.00 76.88 100 PRO A N 1
ATOM 719 C CA . PRO A 1 100 ? 16.965 -2.585 -30.765 1.00 76.88 100 PRO A CA 1
ATOM 720 C C . PRO A 1 100 ? 17.800 -1.309 -30.881 1.00 76.88 100 PRO A C 1
ATOM 722 O O . PRO A 1 100 ? 18.898 -1.334 -31.432 1.00 76.88 100 PRO A O 1
ATOM 725 N N . LEU A 1 101 ? 17.309 -0.200 -30.315 1.00 67.56 101 LEU A N 1
ATOM 726 C CA . LEU A 1 101 ? 18.045 1.060 -30.282 1.00 67.56 101 LEU A CA 1
ATOM 727 C C . LEU A 1 101 ? 19.322 0.926 -29.442 1.00 67.56 101 LEU A C 1
ATOM 729 O O . LEU A 1 101 ? 20.386 1.342 -29.888 1.00 67.56 101 LEU A O 1
ATOM 733 N N . ALA A 1 102 ? 19.249 0.292 -28.271 1.00 68.25 102 ALA A N 1
ATOM 734 C CA . ALA A 1 102 ? 20.414 0.016 -27.438 1.00 68.25 102 ALA A CA 1
ATOM 735 C C . ALA A 1 102 ? 21.436 -0.871 -28.165 1.00 68.25 102 ALA A C 1
ATOM 737 O O . ALA A 1 102 ? 22.625 -0.576 -28.125 1.00 68.25 102 ALA A O 1
ATOM 738 N N . SER A 1 103 ? 21.000 -1.904 -28.894 1.00 73.06 103 SER A N 1
ATOM 739 C CA . SER A 1 103 ? 21.890 -2.760 -29.692 1.00 73.06 103 SER A CA 1
ATOM 740 C C . SER A 1 103 ? 22.571 -2.014 -30.845 1.00 73.06 103 SER A C 1
ATOM 742 O O . SER A 1 103 ? 23.739 -2.274 -31.119 1.00 73.06 103 SER A O 1
ATOM 744 N N . ILE A 1 104 ? 21.879 -1.068 -31.491 1.00 67.19 104 ILE A N 1
ATOM 745 C CA . ILE A 1 104 ? 22.456 -0.206 -32.538 1.00 67.19 104 ILE A CA 1
ATOM 746 C C . ILE A 1 104 ? 23.465 0.781 -31.939 1.00 67.19 104 ILE A C 1
ATOM 748 O O . ILE A 1 104 ? 24.518 1.028 -32.525 1.00 67.19 104 ILE A O 1
ATOM 752 N N . LEU A 1 105 ? 23.155 1.349 -30.773 1.00 57.62 105 LEU A N 1
ATOM 753 C CA . LEU A 1 105 ? 23.987 2.366 -30.136 1.00 57.62 105 LEU A CA 1
ATOM 754 C C . LEU A 1 105 ? 25.175 1.782 -29.362 1.00 57.62 105 LEU A C 1
ATOM 756 O O . LEU A 1 105 ? 26.192 2.456 -29.252 1.00 57.62 105 LEU A O 1
ATOM 760 N N . ASN A 1 106 ? 25.105 0.549 -28.857 1.00 64.38 106 ASN A N 1
ATOM 761 C CA . ASN A 1 106 ? 26.179 -0.069 -28.072 1.00 64.38 106 ASN A CA 1
ATOM 762 C C . ASN A 1 106 ? 27.564 -0.049 -28.766 1.00 64.38 106 ASN A C 1
ATOM 764 O O . ASN A 1 106 ? 28.511 0.438 -28.149 1.00 64.38 106 ASN A O 1
ATOM 768 N N . PRO A 1 107 ? 27.720 -0.463 -30.043 1.00 60.03 107 PRO A N 1
ATOM 769 C CA . PRO A 1 107 ? 29.013 -0.375 -30.736 1.00 60.03 107 PRO A CA 1
ATOM 770 C C . PRO A 1 107 ? 29.450 1.067 -31.051 1.00 60.03 107 PRO A C 1
ATOM 772 O O . PRO A 1 107 ? 30.630 1.313 -31.293 1.00 60.03 107 PRO A O 1
ATOM 775 N N . ILE A 1 108 ? 28.514 2.022 -31.051 1.00 54.75 108 ILE A N 1
ATOM 776 C CA . ILE A 1 108 ? 28.772 3.447 -31.297 1.00 54.75 108 ILE A CA 1
ATOM 777 C C . ILE A 1 108 ? 29.248 4.133 -30.009 1.00 54.75 108 ILE A C 1
ATOM 779 O O . ILE A 1 108 ? 30.206 4.895 -30.047 1.00 54.75 108 ILE A O 1
ATOM 783 N N . ILE A 1 109 ? 28.617 3.837 -28.868 1.00 55.19 109 ILE A N 1
ATOM 784 C CA . ILE A 1 109 ? 28.960 4.392 -27.548 1.00 55.19 109 ILE A CA 1
ATOM 785 C C . ILE A 1 109 ? 30.242 3.750 -26.999 1.00 55.19 109 ILE A C 1
ATOM 787 O O . ILE A 1 109 ? 31.043 4.435 -26.368 1.00 55.19 109 ILE A O 1
ATOM 791 N N . GLY A 1 110 ? 30.463 2.458 -27.261 1.00 54.75 110 GLY A N 1
ATOM 792 C CA . GLY A 1 110 ? 31.734 1.784 -26.980 1.00 54.75 110 GLY A CA 1
ATOM 793 C C . GLY A 1 110 ? 32.829 2.094 -28.004 1.00 54.75 110 GLY A C 1
ATOM 794 O O . GLY A 1 110 ? 33.987 1.762 -27.777 1.00 54.75 110 GLY A O 1
ATOM 795 N N . PHE A 1 111 ? 32.480 2.723 -29.134 1.00 57.09 111 PHE A N 1
ATOM 796 C CA . PHE A 1 111 ? 33.369 2.993 -30.272 1.00 57.09 111 PHE A CA 1
ATOM 797 C C . PHE A 1 111 ? 34.075 1.748 -30.848 1.00 57.09 111 PHE A C 1
ATOM 799 O O . PHE A 1 111 ? 34.941 1.873 -31.712 1.00 57.09 111 PHE A O 1
ATOM 806 N N . GLU A 1 112 ? 33.668 0.547 -30.426 1.00 54.44 112 GLU A N 1
ATOM 807 C CA . GLU A 1 112 ? 34.213 -0.755 -30.832 1.00 54.44 112 GLU A CA 1
ATOM 808 C C . GLU A 1 112 ? 33.936 -1.072 -32.312 1.00 54.44 112 GLU A C 1
ATOM 810 O O . GLU A 1 112 ? 34.554 -1.963 -32.888 1.00 54.44 112 GLU A O 1
ATOM 815 N N . GLY A 1 113 ? 33.024 -0.325 -32.946 1.00 54.09 113 GLY A N 1
ATOM 816 C CA . GLY A 1 113 ? 32.732 -0.407 -34.378 1.00 54.09 113 GLY A CA 1
ATOM 817 C C . GLY A 1 113 ? 33.471 0.606 -35.262 1.00 54.09 113 GLY A C 1
ATOM 818 O O . GLY A 1 113 ? 33.260 0.595 -36.476 1.00 54.09 113 GLY A O 1
ATOM 819 N N . LEU A 1 114 ? 34.299 1.506 -34.708 1.00 58.88 114 LEU A N 1
ATOM 820 C CA . LEU A 1 114 ? 35.079 2.438 -35.531 1.00 58.88 114 LEU A CA 1
ATOM 821 C C . LEU A 1 114 ? 36.221 1.693 -36.245 1.00 58.88 114 LEU A C 1
ATOM 823 O O . LEU A 1 114 ? 36.931 0.915 -35.609 1.00 58.88 114 LEU A O 1
ATOM 827 N N . PRO A 1 115 ? 36.467 1.946 -37.546 1.00 60.69 115 PRO A N 1
ATOM 828 C CA . PRO A 1 115 ? 37.651 1.411 -38.207 1.00 60.69 115 PRO A CA 1
ATOM 829 C C . PRO A 1 115 ? 38.911 1.875 -37.462 1.00 60.69 115 PRO A C 1
ATOM 831 O O . PRO A 1 115 ? 38.988 3.033 -37.046 1.00 60.69 115 PRO A O 1
ATOM 834 N N . ALA A 1 116 ? 39.895 0.981 -37.315 1.00 70.88 116 ALA A N 1
ATOM 835 C CA . ALA A 1 116 ? 41.078 1.170 -36.463 1.00 70.88 116 ALA A CA 1
ATOM 836 C C . ALA A 1 116 ? 41.746 2.565 -36.551 1.00 70.88 116 ALA A C 1
ATOM 838 O O . ALA A 1 116 ? 42.008 3.148 -35.501 1.00 70.88 116 ALA A O 1
ATOM 839 N N . PRO A 1 117 ? 41.918 3.187 -37.740 1.00 71.81 117 PRO A N 1
ATOM 840 C CA . PRO A 1 117 ? 42.513 4.523 -37.834 1.00 71.81 117 PRO A CA 1
ATOM 841 C C . PRO A 1 117 ? 41.698 5.624 -37.141 1.00 71.81 117 PRO A C 1
ATOM 843 O O . PRO A 1 117 ? 42.259 6.600 -36.650 1.00 71.81 117 PRO A O 1
ATOM 846 N N . LEU A 1 118 ? 40.369 5.489 -37.117 1.00 62.62 118 LEU A N 1
ATOM 847 C CA . LEU A 1 118 ? 39.491 6.426 -36.420 1.00 62.62 118 LEU A CA 1
ATOM 848 C C . LEU A 1 118 ? 39.482 6.148 -34.921 1.00 62.62 118 LEU A C 1
ATOM 850 O O . LEU A 1 118 ? 39.475 7.099 -34.147 1.00 62.62 118 LEU A O 1
ATOM 854 N N . TYR A 1 119 ? 39.537 4.879 -34.509 1.00 66.44 119 TYR A N 1
ATOM 855 C CA . TYR A 1 119 ? 39.627 4.525 -33.095 1.00 66.44 119 TYR A CA 1
ATOM 856 C C . TYR A 1 119 ? 40.901 5.097 -32.446 1.00 66.44 119 TYR A C 1
ATOM 858 O O . TYR A 1 119 ? 40.823 5.777 -31.422 1.00 66.44 119 TYR A O 1
ATOM 866 N N . ASP A 1 120 ? 42.051 4.909 -33.099 1.00 76.56 120 ASP A N 1
ATOM 867 C CA . ASP A 1 120 ? 43.362 5.368 -32.620 1.00 76.56 120 ASP A CA 1
ATOM 868 C C . ASP A 1 120 ? 43.467 6.898 -32.537 1.00 76.56 120 ASP A C 1
ATOM 870 O O . ASP A 1 120 ? 44.175 7.439 -31.686 1.00 76.56 120 ASP A O 1
ATOM 874 N N . LEU A 1 121 ? 42.736 7.613 -33.397 1.00 74.88 121 LEU A N 1
ATOM 875 C CA . LEU A 1 121 ? 42.655 9.071 -33.362 1.00 74.88 121 LEU A CA 1
ATOM 876 C C . LEU A 1 121 ? 41.715 9.568 -32.256 1.00 74.88 121 LEU A C 1
ATOM 878 O O . LEU A 1 121 ? 42.003 10.565 -31.590 1.00 74.88 121 LEU A O 1
ATOM 882 N N . TRP A 1 122 ? 40.574 8.899 -32.071 1.00 61.84 122 TRP A N 1
ATOM 883 C CA . TRP A 1 122 ? 39.521 9.376 -31.177 1.00 61.84 122 TRP A CA 1
ATOM 884 C C . TRP A 1 122 ? 39.796 9.047 -29.702 1.00 61.84 122 TRP A C 1
ATOM 886 O O . TRP A 1 122 ? 39.522 9.881 -28.839 1.00 61.84 122 TRP A O 1
ATOM 896 N N . ALA A 1 123 ? 40.356 7.872 -29.398 1.00 69.00 123 ALA A N 1
ATOM 897 C CA . ALA A 1 123 ? 40.558 7.396 -28.029 1.00 69.00 123 ALA A CA 1
ATOM 898 C C . ALA A 1 123 ? 41.390 8.353 -27.142 1.00 69.00 123 ALA A C 1
ATOM 900 O O . ALA A 1 123 ? 40.972 8.644 -26.018 1.00 69.00 123 ALA A O 1
ATOM 901 N N . PRO A 1 124 ? 42.530 8.912 -27.600 1.00 75.50 124 PRO A N 1
ATOM 902 C CA . PRO A 1 124 ? 43.269 9.882 -26.795 1.00 75.50 124 PRO A CA 1
ATOM 903 C C . PRO A 1 124 ? 42.545 11.231 -26.692 1.00 75.50 124 PRO A C 1
ATOM 905 O O . PRO A 1 124 ? 42.612 11.884 -25.650 1.00 75.50 124 PRO A O 1
ATOM 908 N N . LEU A 1 125 ? 41.832 11.652 -27.742 1.00 70.50 125 LEU A N 1
ATOM 909 C CA . LEU A 1 125 ? 41.087 12.912 -27.753 1.00 70.50 125 LEU A CA 1
ATOM 910 C C . LEU A 1 125 ? 39.950 12.887 -26.726 1.00 70.50 125 LEU A C 1
ATOM 912 O O . LEU A 1 125 ? 39.757 13.846 -25.982 1.00 70.50 125 LEU A O 1
ATOM 916 N N . SER A 1 126 ? 39.224 11.777 -26.654 1.00 60.44 126 SER A N 1
ATOM 917 C CA . SER A 1 126 ? 38.068 11.620 -25.779 1.00 60.44 126 SER A CA 1
ATOM 918 C C . SER A 1 126 ? 38.430 11.538 -24.310 1.00 60.44 126 SER A C 1
ATOM 920 O O . SER A 1 126 ? 37.768 12.164 -23.485 1.00 60.44 126 SER A O 1
ATOM 922 N N . TYR A 1 127 ? 39.521 10.847 -23.985 1.00 67.81 127 TYR A N 1
ATOM 923 C CA . TYR A 1 127 ? 40.051 10.807 -22.631 1.00 67.81 127 TYR A CA 1
ATOM 924 C C . TYR A 1 127 ? 40.462 12.206 -22.151 1.00 67.81 127 TYR A C 1
ATOM 926 O O . TYR A 1 127 ? 40.120 12.606 -21.040 1.00 67.81 127 TYR A O 1
ATOM 934 N N . GLN A 1 128 ? 41.138 12.987 -23.001 1.00 75.75 128 GLN A N 1
ATOM 935 C CA . GLN A 1 128 ? 41.564 14.350 -22.662 1.00 75.75 128 GLN A CA 1
ATOM 936 C C . GLN A 1 128 ? 40.380 15.313 -22.528 1.00 75.75 128 GLN A C 1
ATOM 938 O O . GLN A 1 128 ? 40.334 16.103 -21.585 1.00 75.75 128 GLN A O 1
ATOM 943 N N . LEU A 1 129 ? 39.391 15.221 -23.422 1.00 65.69 129 LEU A N 1
ATOM 944 C CA . LEU A 1 129 ? 38.152 15.996 -23.319 1.00 65.69 129 LEU A CA 1
ATOM 945 C C . LEU A 1 129 ? 37.356 15.619 -22.070 1.00 65.69 129 LEU A C 1
ATOM 947 O O . LEU A 1 129 ? 36.918 16.502 -21.338 1.00 65.69 129 LEU A O 1
ATOM 951 N N . GLY A 1 130 ? 37.214 14.325 -21.787 1.00 63.09 130 GLY A N 1
ATOM 952 C CA . GLY A 1 130 ? 36.548 13.841 -20.585 1.00 63.09 130 GLY A CA 1
ATOM 953 C C . GLY A 1 130 ? 37.237 14.351 -19.318 1.00 63.09 130 GLY A C 1
ATOM 954 O O . GLY A 1 130 ? 36.589 14.902 -18.429 1.00 63.09 130 GLY A O 1
ATOM 955 N N . LYS A 1 131 ? 38.570 14.262 -19.270 1.00 71.75 131 LYS A N 1
ATOM 956 C CA . LYS A 1 131 ? 39.386 14.801 -18.177 1.00 71.75 131 LYS A CA 1
ATOM 957 C C . LYS A 1 131 ? 39.164 16.301 -17.982 1.00 71.75 131 LYS A C 1
ATOM 959 O O . LYS A 1 131 ? 38.841 16.720 -16.876 1.00 71.75 131 LYS A O 1
ATOM 964 N N . ALA A 1 132 ? 39.256 17.090 -19.049 1.00 70.94 132 ALA A N 1
ATOM 965 C CA . ALA A 1 132 ? 39.134 18.545 -18.988 1.00 70.94 132 ALA A CA 1
ATOM 966 C C . ALA A 1 132 ? 37.720 19.037 -18.628 1.00 70.94 132 ALA A C 1
ATOM 968 O O . ALA A 1 132 ? 37.572 20.050 -17.947 1.00 70.94 132 ALA A O 1
ATOM 969 N N . VAL A 1 133 ? 36.676 18.342 -19.089 1.00 64.50 133 VAL A N 1
ATOM 970 C CA . VAL A 1 133 ? 35.278 18.761 -18.895 1.00 64.50 133 VAL A CA 1
ATOM 971 C C . VAL A 1 133 ? 34.700 18.248 -17.574 1.00 64.50 133 VAL A C 1
ATOM 973 O O . VAL A 1 133 ? 33.894 18.952 -16.968 1.00 64.50 133 VAL A O 1
ATOM 976 N N . PHE A 1 134 ? 35.117 17.070 -17.096 1.00 64.25 134 PHE A N 1
ATOM 977 C CA . PHE A 1 134 ? 34.494 16.415 -15.935 1.00 64.25 134 PHE A CA 1
ATOM 978 C C . PHE A 1 134 ? 35.409 16.253 -14.722 1.00 64.25 134 PHE A C 1
ATOM 980 O O . PHE A 1 134 ? 34.935 16.393 -13.599 1.00 64.25 134 PHE A O 1
ATOM 987 N N . PHE A 1 135 ? 36.694 15.950 -14.909 1.00 68.62 135 PHE A N 1
ATOM 988 C CA . PHE A 1 135 ? 37.575 15.578 -13.793 1.00 68.62 135 PHE A CA 1
ATOM 989 C C . PHE A 1 135 ? 38.418 16.750 -13.284 1.00 68.62 135 PHE A C 1
ATOM 991 O O . PHE A 1 135 ? 38.559 16.929 -12.079 1.00 68.62 135 PHE A O 1
ATOM 998 N N . ASP A 1 136 ? 38.912 17.587 -14.194 1.00 77.62 136 ASP A N 1
ATOM 999 C CA . ASP A 1 136 ? 39.689 18.786 -13.869 1.00 77.62 136 ASP A CA 1
ATOM 1000 C C . ASP A 1 136 ? 38.795 20.040 -13.755 1.00 77.62 136 ASP A C 1
ATOM 1002 O O . ASP A 1 136 ? 39.274 21.127 -13.426 1.00 77.62 136 ASP A O 1
ATOM 1006 N N . ASN A 1 137 ? 37.489 19.910 -14.026 1.00 64.19 137 ASN A N 1
ATOM 1007 C CA . ASN A 1 137 ? 36.536 21.013 -13.964 1.00 64.19 137 ASN A CA 1
ATOM 1008 C C . ASN A 1 137 ? 35.850 21.077 -12.586 1.00 64.19 137 ASN A C 1
ATOM 1010 O O . ASN A 1 137 ? 35.222 20.098 -12.179 1.00 64.19 137 ASN A O 1
ATOM 1014 N N . PRO A 1 138 ? 35.867 22.228 -11.887 1.00 70.81 138 PRO A N 1
ATOM 1015 C CA . PRO A 1 138 ? 35.242 22.365 -10.568 1.00 70.81 138 PRO A CA 1
ATOM 1016 C C . PRO A 1 138 ? 33.711 22.200 -10.583 1.00 70.81 138 PRO A C 1
ATOM 1018 O O . PRO A 1 138 ? 33.111 21.969 -9.535 1.00 70.81 138 PRO A O 1
ATOM 1021 N N . LEU A 1 139 ? 33.069 22.296 -11.754 1.00 63.53 139 LEU A N 1
ATOM 1022 C CA . LEU A 1 139 ? 31.640 22.019 -11.945 1.00 63.53 139 LEU A CA 1
ATOM 1023 C C . LEU A 1 139 ? 31.357 20.564 -12.357 1.00 63.53 139 LEU A C 1
ATOM 1025 O O . LEU A 1 139 ? 30.199 20.151 -12.390 1.00 63.53 139 LEU A O 1
ATOM 1029 N N . GLY A 1 140 ? 32.396 19.776 -12.640 1.00 65.56 140 GLY A N 1
ATOM 1030 C CA . GLY A 1 140 ? 32.316 18.392 -13.106 1.00 65.56 140 GLY A CA 1
ATOM 1031 C C . GLY A 1 140 ? 31.428 17.459 -12.268 1.00 65.56 140 GLY A C 1
ATOM 1032 O O . GLY A 1 140 ? 30.602 16.755 -12.853 1.00 65.56 140 GLY A O 1
ATOM 1033 N N . PRO A 1 141 ? 31.478 17.499 -10.919 1.00 62.47 141 PRO A N 1
ATOM 1034 C CA . PRO A 1 141 ? 30.613 16.677 -10.066 1.00 62.47 141 PRO A CA 1
ATOM 1035 C C . PRO A 1 141 ? 29.113 16.963 -10.236 1.00 62.47 141 PRO A C 1
ATOM 1037 O O . PRO A 1 141 ? 28.288 16.078 -10.032 1.00 62.47 141 PRO A O 1
ATOM 1040 N N . TYR A 1 142 ? 28.747 18.183 -10.642 1.00 60.50 142 TYR A N 1
ATOM 1041 C CA . TYR A 1 142 ? 27.355 18.586 -10.870 1.00 60.50 142 TYR A CA 1
ATOM 1042 C C . TYR A 1 142 ? 26.883 18.299 -12.301 1.00 60.50 142 TYR A C 1
ATOM 1044 O O . TYR A 1 142 ? 25.683 18.195 -12.543 1.00 60.50 142 TYR A O 1
ATOM 1052 N N . LEU A 1 143 ? 27.811 18.109 -13.244 1.00 56.25 143 LEU A N 1
ATOM 1053 C CA . LEU A 1 143 ? 27.518 17.639 -14.601 1.00 56.25 143 LEU A CA 1
ATOM 1054 C C . LEU A 1 143 ? 27.245 16.121 -14.647 1.00 56.25 143 LEU A C 1
ATOM 1056 O O . LEU A 1 143 ? 26.707 15.626 -15.626 1.00 56.25 143 LEU A O 1
ATOM 1060 N N . LEU A 1 144 ? 27.532 15.366 -13.585 1.00 51.38 144 LEU A N 1
ATOM 1061 C CA . LEU A 1 144 ? 27.092 13.968 -13.442 1.00 51.38 144 LEU A CA 1
ATOM 1062 C C . LEU A 1 144 ? 25.620 13.826 -13.012 1.00 51.38 144 LEU A C 1
ATOM 1064 O O . LEU A 1 144 ? 25.076 12.723 -13.027 1.00 51.38 144 LEU A O 1
ATOM 1068 N N . ALA A 1 145 ? 24.950 14.931 -12.664 1.00 51.75 145 ALA A N 1
ATOM 1069 C CA . ALA A 1 145 ? 23.495 14.965 -12.542 1.00 51.75 145 ALA A CA 1
ATOM 1070 C C . ALA A 1 145 ? 22.841 14.581 -13.895 1.00 51.75 145 ALA A C 1
ATOM 1072 O O . ALA A 1 145 ? 23.477 14.738 -14.941 1.00 51.75 145 ALA A O 1
ATOM 1073 N N . PRO A 1 146 ? 21.568 14.129 -13.928 1.00 50.72 146 PRO A N 1
ATOM 1074 C CA . PRO A 1 146 ? 20.903 13.606 -15.135 1.00 50.72 146 PRO A CA 1
ATOM 1075 C C . PRO A 1 146 ? 21.025 14.490 -16.392 1.00 50.72 146 PRO A C 1
ATOM 1077 O O . PRO A 1 146 ? 20.980 13.984 -17.511 1.00 50.72 146 PRO A O 1
ATOM 1080 N N . VAL A 1 147 ? 21.240 15.798 -16.222 1.00 50.62 147 VAL A N 1
ATOM 1081 C CA . VAL A 1 147 ? 21.448 16.765 -17.307 1.00 50.62 147 VAL A CA 1
ATOM 1082 C C . VAL A 1 147 ? 22.766 16.557 -18.061 1.00 50.62 147 VAL A C 1
ATOM 1084 O O . VAL A 1 147 ? 22.766 16.645 -19.286 1.00 50.62 147 VAL A O 1
ATOM 1087 N N . GLY A 1 148 ? 23.890 16.280 -17.394 1.00 51.66 148 GLY A N 1
ATOM 1088 C CA . GLY A 1 148 ? 25.162 16.164 -18.114 1.00 51.66 148 GLY A CA 1
ATOM 1089 C C . GLY A 1 148 ? 25.412 14.774 -18.695 1.00 51.66 148 GLY A C 1
ATOM 1090 O O . GLY A 1 148 ? 26.023 14.689 -19.755 1.00 51.66 148 GLY A O 1
ATOM 1091 N N . ILE A 1 149 ? 24.817 13.709 -18.141 1.00 51.19 149 ILE A N 1
ATOM 1092 C CA . ILE A 1 149 ? 24.739 12.409 -18.837 1.00 51.19 149 ILE A CA 1
ATOM 1093 C C . ILE A 1 149 ? 23.947 12.565 -20.146 1.00 51.19 149 ILE A C 1
ATOM 1095 O O . ILE A 1 149 ? 24.406 12.134 -21.203 1.00 51.19 149 ILE A O 1
ATOM 1099 N N . ALA A 1 150 ? 22.803 13.258 -20.109 1.00 52.25 150 ALA A N 1
ATOM 1100 C CA . ALA A 1 150 ? 22.022 13.554 -21.309 1.00 52.25 150 ALA A CA 1
ATOM 1101 C C . ALA A 1 150 ? 22.787 14.441 -22.311 1.00 52.25 150 ALA A C 1
ATOM 1103 O O . ALA A 1 150 ? 22.713 14.203 -23.515 1.00 52.25 150 ALA A O 1
ATOM 1104 N N . ALA A 1 151 ? 23.561 15.423 -21.835 1.00 52.88 151 ALA A N 1
ATOM 1105 C CA . ALA A 1 151 ? 24.380 16.280 -22.692 1.00 52.88 151 ALA A CA 1
ATOM 1106 C C . ALA A 1 151 ? 25.538 15.519 -23.359 1.00 52.88 151 ALA A C 1
ATOM 1108 O O . ALA A 1 151 ? 25.806 15.740 -24.536 1.00 52.88 151 ALA A O 1
ATOM 1109 N N . ILE A 1 152 ? 26.189 14.589 -22.651 1.00 54.56 152 ILE A N 1
ATOM 1110 C CA . ILE A 1 152 ? 27.229 13.721 -23.222 1.00 54.56 152 ILE A CA 1
ATOM 1111 C C . ILE A 1 152 ? 26.628 12.834 -24.309 1.00 54.56 152 ILE A C 1
ATOM 1113 O O . ILE A 1 152 ? 27.159 12.784 -25.415 1.00 54.56 152 ILE A O 1
ATOM 1117 N N . ILE A 1 153 ? 25.494 12.188 -24.026 1.00 54.59 153 ILE A N 1
ATOM 1118 C CA . ILE A 1 153 ? 24.789 11.357 -25.009 1.00 54.59 153 ILE A CA 1
ATOM 1119 C C . ILE A 1 153 ? 24.409 12.202 -26.229 1.00 54.59 153 ILE A C 1
ATOM 1121 O O . ILE A 1 153 ? 24.657 11.790 -27.357 1.00 54.59 153 ILE A O 1
ATOM 1125 N N . PHE A 1 154 ? 23.885 13.411 -26.022 1.00 59.00 154 PHE A N 1
ATOM 1126 C CA . PHE A 1 154 ? 23.516 14.318 -27.106 1.00 59.00 154 PHE A CA 1
ATOM 1127 C C . PHE A 1 154 ? 24.720 14.747 -27.957 1.00 59.00 154 PHE A C 1
ATOM 1129 O O . PHE A 1 154 ? 24.644 14.706 -29.182 1.00 59.00 154 PHE A O 1
ATOM 1136 N N . ILE A 1 155 ? 25.847 15.107 -27.335 1.00 59.09 155 ILE A N 1
ATOM 1137 C CA . ILE A 1 155 ? 27.069 15.519 -28.042 1.00 59.09 155 ILE A CA 1
ATOM 1138 C C . ILE A 1 155 ? 27.670 14.345 -28.820 1.00 59.09 155 ILE A C 1
ATOM 1140 O O . ILE A 1 155 ? 28.074 14.521 -29.968 1.00 59.09 155 ILE A O 1
ATOM 1144 N N . VAL A 1 156 ? 27.688 13.146 -28.237 1.00 59.72 156 VAL A N 1
ATOM 1145 C CA . VAL A 1 156 ? 28.192 11.934 -28.898 1.00 59.72 156 VAL A CA 1
ATOM 1146 C C . VAL A 1 156 ? 27.296 11.552 -30.077 1.00 59.72 156 VAL A C 1
ATOM 1148 O O . VAL A 1 156 ? 27.797 11.324 -31.176 1.00 59.72 156 VAL A O 1
ATOM 1151 N N . VAL A 1 157 ? 25.972 11.569 -29.901 1.00 59.62 157 VAL A N 1
ATOM 1152 C CA . VAL A 1 157 ? 25.002 11.303 -30.977 1.00 59.62 157 VAL A CA 1
ATOM 1153 C C . VAL A 1 157 ? 25.124 12.333 -32.102 1.00 59.62 157 VAL A C 1
ATOM 1155 O O . VAL A 1 157 ? 25.090 11.969 -33.279 1.00 59.62 157 VAL A O 1
ATOM 1158 N N . LEU A 1 158 ? 25.317 13.610 -31.767 1.00 65.88 158 LEU A N 1
ATOM 1159 C CA . LEU A 1 158 ? 25.475 14.687 -32.743 1.00 65.88 158 LEU A CA 1
ATOM 1160 C C . LEU A 1 158 ? 26.807 14.583 -33.500 1.00 65.88 158 LEU A C 1
ATOM 1162 O O . LEU A 1 158 ? 26.826 14.742 -34.721 1.00 65.88 158 LEU A O 1
ATOM 1166 N N . ALA A 1 159 ? 27.900 14.246 -32.812 1.00 66.50 159 ALA A N 1
ATOM 1167 C CA . ALA A 1 159 ? 29.209 14.033 -33.427 1.00 66.50 159 ALA A CA 1
ATOM 1168 C C . ALA A 1 159 ? 29.200 12.835 -34.390 1.00 66.50 159 ALA A C 1
ATOM 1170 O O . ALA A 1 159 ? 29.695 12.940 -35.512 1.00 66.50 159 ALA A O 1
ATOM 1171 N N . VAL A 1 160 ? 28.575 11.723 -33.994 1.00 62.69 160 VAL A N 1
ATOM 1172 C CA . VAL A 1 160 ? 28.423 10.534 -34.845 1.00 62.69 160 VAL A CA 1
ATOM 1173 C C . VAL A 1 160 ? 27.531 10.833 -36.050 1.00 62.69 160 VAL A C 1
ATOM 1175 O O . VAL A 1 160 ? 27.876 10.465 -37.170 1.00 62.69 160 VAL A O 1
ATOM 1178 N N . SER A 1 161 ? 26.428 11.562 -35.856 1.00 62.88 161 SER A N 1
ATOM 1179 C CA . SER A 1 161 ? 25.537 11.965 -36.954 1.00 62.88 161 SER A CA 1
ATOM 1180 C C . SER A 1 161 ? 26.248 12.859 -37.978 1.00 62.88 161 SER A C 1
ATOM 1182 O O . SER A 1 161 ? 26.092 12.662 -39.183 1.00 62.88 161 SER A O 1
ATOM 1184 N N . LEU A 1 162 ? 27.081 13.801 -37.519 1.00 71.81 162 LEU A N 1
ATOM 1185 C CA . LEU A 1 162 ? 27.899 14.649 -38.394 1.00 71.81 162 LEU A CA 1
ATOM 1186 C C . LEU A 1 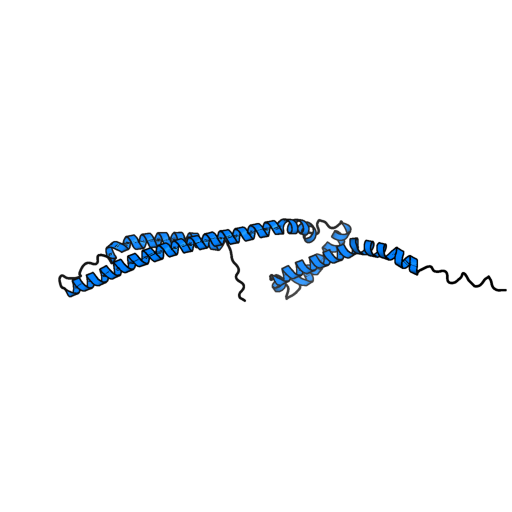162 ? 28.985 13.859 -39.132 1.00 71.81 162 LEU A C 1
ATOM 1188 O O . LEU A 1 162 ? 29.214 14.099 -40.317 1.00 71.81 162 LEU A O 1
ATOM 1192 N N . LEU A 1 163 ? 29.629 12.904 -38.461 1.00 71.44 163 LEU A N 1
ATOM 1193 C CA . LEU A 1 163 ? 30.645 12.043 -39.063 1.00 71.44 163 LEU A CA 1
ATOM 1194 C C . LEU A 1 163 ? 30.045 11.168 -40.174 1.00 71.44 163 LEU A C 1
ATOM 1196 O O . LEU A 1 163 ? 30.591 11.102 -41.274 1.00 71.44 163 LEU A O 1
ATOM 1200 N N . VAL A 1 164 ? 28.894 10.542 -39.914 1.00 63.78 164 VAL A N 1
ATOM 1201 C CA . VAL A 1 164 ? 28.167 9.740 -40.910 1.00 63.78 164 VAL A CA 1
ATOM 1202 C C . VAL A 1 164 ? 27.738 10.607 -42.094 1.00 63.78 164 VAL A C 1
ATOM 1204 O O . VAL A 1 164 ? 27.909 10.201 -43.245 1.00 63.78 164 VAL A O 1
ATOM 1207 N N . PHE A 1 165 ? 27.255 11.826 -41.838 1.00 64.94 165 PHE A N 1
ATOM 1208 C CA . PHE A 1 165 ? 26.918 12.775 -42.896 1.00 64.94 165 PHE A CA 1
ATOM 1209 C C . PHE A 1 165 ? 28.130 13.096 -43.783 1.00 64.94 165 PHE A C 1
ATOM 1211 O O . PHE A 1 165 ? 28.025 13.033 -45.006 1.00 64.94 165 PHE A O 1
ATOM 1218 N N . PHE A 1 166 ? 29.295 13.375 -43.196 1.00 66.25 166 PHE A N 1
ATOM 1219 C CA . PHE A 1 166 ? 30.496 13.730 -43.956 1.00 66.25 166 PHE A CA 1
ATOM 1220 C C . PHE A 1 166 ? 31.098 12.556 -44.735 1.00 66.25 166 PHE A C 1
ATOM 1222 O O . PHE A 1 166 ? 31.590 12.748 -45.845 1.00 66.25 166 PHE A O 1
ATOM 1229 N N . LEU A 1 167 ? 31.065 11.350 -44.164 1.00 67.56 167 LEU A N 1
ATOM 1230 C CA . LEU A 1 167 ? 31.696 10.174 -44.765 1.00 67.56 167 LEU A CA 1
ATOM 1231 C C . LEU A 1 167 ? 30.822 9.485 -45.815 1.00 67.56 167 LEU A C 1
ATOM 1233 O O . LEU A 1 167 ? 31.363 8.920 -46.761 1.00 67.56 167 LEU A O 1
ATOM 1237 N N . TYR A 1 168 ? 29.496 9.534 -45.670 1.00 59.28 168 TYR A N 1
ATOM 1238 C CA . TYR A 1 168 ? 28.589 8.758 -46.523 1.00 59.28 168 TYR A CA 1
ATOM 1239 C C . TYR A 1 168 ? 27.611 9.612 -47.327 1.00 59.28 168 TYR A C 1
ATOM 1241 O O . TYR A 1 168 ? 27.307 9.273 -48.467 1.00 59.28 168 TYR A O 1
ATOM 1249 N N . VAL A 1 169 ? 27.117 10.721 -46.775 1.00 59.72 169 VAL A N 1
ATOM 1250 C CA . VAL A 1 169 ? 26.056 11.519 -47.420 1.00 59.72 169 VAL A CA 1
ATOM 1251 C C . VAL A 1 169 ? 26.642 12.630 -48.293 1.00 59.72 169 VAL A C 1
ATOM 1253 O O . VAL A 1 169 ? 26.215 12.826 -49.430 1.00 59.72 169 VAL A O 1
ATOM 1256 N N . LEU A 1 170 ? 27.658 13.333 -47.797 1.00 69.19 170 LEU A N 1
ATOM 1257 C CA . LEU A 1 170 ? 28.322 14.428 -48.498 1.00 69.19 170 LEU A CA 1
ATOM 1258 C C . LEU A 1 170 ? 28.970 14.023 -49.839 1.00 69.19 170 LEU A C 1
ATOM 1260 O O . LEU A 1 170 ? 28.739 14.738 -50.814 1.00 69.19 170 LEU A O 1
ATOM 1264 N N . PRO A 1 171 ? 29.729 12.914 -49.962 1.00 66.94 171 PRO A N 1
ATOM 1265 C CA . PRO A 1 171 ? 30.308 12.525 -51.251 1.00 66.94 171 PRO A CA 1
ATOM 1266 C C . PRO A 1 171 ? 29.240 12.201 -52.305 1.00 66.94 171 PRO A C 1
ATOM 1268 O O . PRO A 1 171 ? 29.377 12.626 -53.448 1.00 66.94 171 PRO A O 1
ATOM 1271 N N . VAL A 1 172 ? 28.135 11.558 -51.913 1.00 68.50 172 VAL A N 1
ATOM 1272 C CA . VAL A 1 172 ? 26.998 11.261 -52.806 1.00 68.50 172 VAL A CA 1
ATOM 1273 C C . VAL A 1 172 ? 26.309 12.546 -53.278 1.00 68.50 172 VAL A C 1
ATOM 1275 O O . VAL A 1 172 ? 25.975 12.682 -54.455 1.00 68.50 172 VAL A O 1
ATOM 1278 N N . LEU A 1 173 ? 26.136 13.525 -52.384 1.00 62.69 173 LEU A N 1
ATOM 1279 C CA . LEU A 1 173 ? 25.597 14.841 -52.740 1.00 62.69 173 LEU A CA 1
ATOM 1280 C C . LEU A 1 173 ? 26.527 15.607 -53.689 1.00 62.69 173 LEU A C 1
ATOM 1282 O O . LEU A 1 173 ? 26.061 16.212 -54.652 1.00 62.69 173 LEU A O 1
ATOM 1286 N N . LEU A 1 174 ? 27.839 15.566 -53.453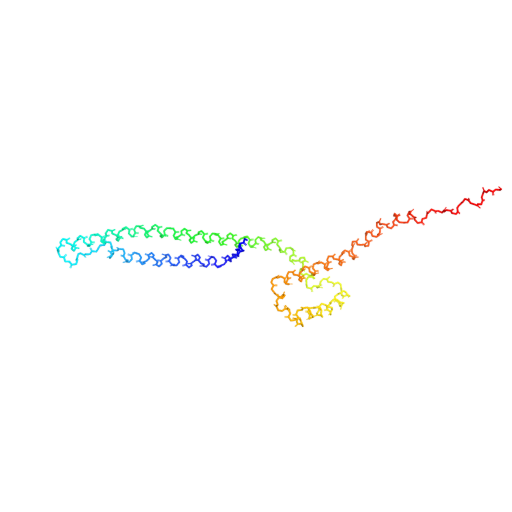 1.00 66.00 174 LEU A N 1
ATOM 1287 C CA . LEU A 1 174 ? 28.828 16.207 -54.322 1.00 66.00 174 LEU A CA 1
ATOM 1288 C C . LEU A 1 174 ? 28.882 15.552 -55.708 1.00 66.00 174 LEU A C 1
ATOM 1290 O O . LEU A 1 174 ? 29.014 16.250 -56.714 1.00 66.00 174 LEU A O 1
ATOM 1294 N N . GLU A 1 175 ? 28.719 14.233 -55.781 1.00 72.69 175 GLU A N 1
ATOM 1295 C CA . GLU A 1 175 ? 28.673 13.488 -57.037 1.00 72.69 175 GLU A CA 1
ATOM 1296 C C . GLU A 1 175 ? 27.402 13.806 -57.840 1.00 72.69 175 GLU A C 1
ATOM 1298 O O . GLU A 1 175 ? 27.495 14.062 -59.042 1.00 72.69 175 GLU A O 1
ATOM 1303 N N . ALA A 1 176 ? 26.250 13.933 -57.171 1.00 63.22 176 ALA A N 1
ATOM 1304 C CA . ALA A 1 176 ? 24.982 14.358 -57.772 1.00 63.22 176 ALA A CA 1
ATOM 1305 C C . ALA A 1 176 ? 24.995 15.813 -58.290 1.00 63.22 176 ALA A C 1
ATOM 1307 O O . ALA A 1 176 ? 24.299 16.134 -59.253 1.00 63.22 176 ALA A O 1
ATOM 1308 N N . ILE A 1 177 ? 25.800 16.692 -57.682 1.00 58.75 177 ILE A N 1
ATOM 1309 C CA . ILE A 1 177 ? 25.970 18.100 -58.089 1.00 58.75 177 ILE A CA 1
ATOM 1310 C C . ILE A 1 177 ? 27.060 18.258 -59.175 1.00 58.75 177 ILE A C 1
ATOM 1312 O O . ILE A 1 177 ? 27.050 19.212 -59.958 1.00 58.75 177 ILE A O 1
ATOM 1316 N N . SER A 1 178 ? 28.002 17.314 -59.278 1.00 60.53 178 SER A N 1
ATOM 1317 C CA . SER A 1 178 ? 29.111 17.381 -60.238 1.00 60.53 178 SER A CA 1
ATOM 1318 C C . SER A 1 178 ? 28.708 17.468 -61.729 1.00 60.53 178 SER A C 1
ATOM 1320 O O . SER A 1 178 ? 29.344 18.251 -62.445 1.00 60.53 178 SER A O 1
ATOM 1322 N N . PRO A 1 179 ? 27.670 16.771 -62.250 1.00 59.44 179 PRO A N 1
ATOM 1323 C CA . PRO A 1 179 ? 27.283 16.899 -63.657 1.00 59.44 179 PRO A CA 1
ATOM 1324 C C . PRO A 1 179 ? 26.598 18.238 -63.972 1.00 59.44 179 PRO A C 1
ATOM 1326 O O . PRO A 1 179 ? 26.833 18.802 -65.040 1.00 59.44 179 PRO A O 1
ATOM 1329 N N . THR A 1 180 ? 25.810 18.795 -63.048 1.00 55.94 180 THR A N 1
ATOM 1330 C CA . THR A 1 180 ? 25.162 20.110 -63.195 1.00 55.94 180 THR A CA 1
ATOM 1331 C C . THR A 1 180 ? 26.170 21.258 -63.152 1.00 55.94 180 THR A C 1
ATOM 1333 O O . THR A 1 180 ? 26.041 22.208 -63.921 1.00 55.94 180 THR A O 1
ATOM 1336 N N . LEU A 1 181 ? 27.225 21.155 -62.336 1.00 48.12 181 LEU A N 1
ATOM 1337 C CA . LEU A 1 181 ? 28.332 22.121 -62.340 1.00 48.12 181 LEU A CA 1
ATOM 1338 C C . LEU A 1 181 ? 29.252 21.983 -63.567 1.00 48.12 181 LEU A C 1
ATOM 1340 O O . LEU A 1 181 ? 29.706 22.997 -64.093 1.00 48.12 181 LEU A O 1
ATOM 1344 N N . ARG A 1 182 ? 29.483 20.765 -64.085 1.00 48.00 182 ARG A N 1
ATOM 1345 C CA . ARG A 1 182 ? 30.207 20.553 -65.359 1.00 48.00 182 ARG A CA 1
ATOM 1346 C C . ARG A 1 182 ? 29.448 21.097 -66.573 1.00 48.00 182 ARG A C 1
ATOM 1348 O O . ARG A 1 182 ? 30.080 21.612 -67.490 1.00 48.00 182 ARG A O 1
ATOM 1355 N N . ALA A 1 183 ? 28.115 21.043 -66.568 1.00 51.50 183 ALA A N 1
ATOM 1356 C CA . ALA A 1 183 ? 27.282 21.663 -67.604 1.00 51.50 183 ALA A CA 1
ATOM 1357 C C . ALA A 1 183 ? 27.350 23.205 -67.590 1.00 51.50 183 ALA A C 1
ATOM 1359 O O . ALA A 1 183 ? 27.152 23.840 -68.622 1.00 51.50 183 ALA A O 1
ATOM 1360 N N . LEU A 1 184 ? 27.680 23.808 -66.443 1.00 50.09 184 LEU A N 1
ATOM 1361 C CA . LEU A 1 184 ? 27.902 25.249 -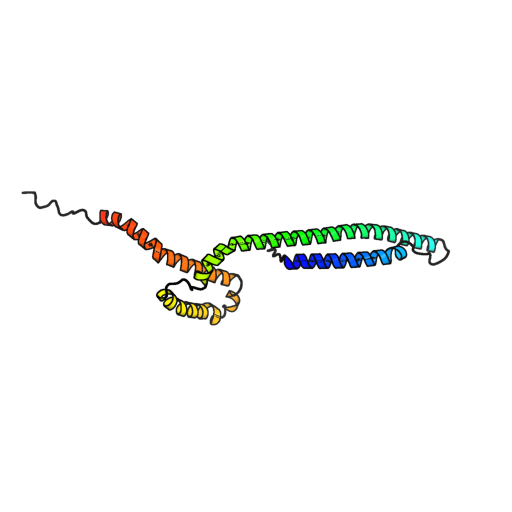66.298 1.00 50.09 184 LEU A CA 1
ATOM 1362 C C . LEU A 1 184 ? 29.345 25.684 -66.619 1.00 50.09 184 LEU A C 1
ATOM 1364 O O . LEU A 1 184 ? 29.574 26.873 -66.830 1.00 50.09 184 LEU A O 1
ATOM 1368 N N . SER A 1 185 ? 30.317 24.761 -66.682 1.00 51.81 185 SER A N 1
ATOM 1369 C CA . SER A 1 185 ? 31.744 25.099 -66.819 1.00 51.81 185 SER A CA 1
ATOM 1370 C C . SER A 1 185 ? 32.320 25.022 -68.239 1.00 51.81 185 SER A C 1
ATOM 1372 O O . SER A 1 185 ? 33.498 25.319 -68.408 1.00 51.81 185 SER A O 1
ATOM 1374 N N . PHE A 1 186 ? 31.548 24.647 -69.264 1.00 51.03 186 PHE A N 1
ATOM 1375 C CA . PHE A 1 186 ? 32.025 24.652 -70.654 1.00 51.03 186 PHE A CA 1
ATOM 1376 C C . PHE A 1 186 ? 30.913 25.020 -71.644 1.00 51.03 186 PHE A C 1
ATOM 1378 O O . PHE A 1 186 ? 30.324 24.161 -72.292 1.00 51.03 186 PHE A O 1
ATOM 1385 N N . SER A 1 187 ? 30.686 26.323 -71.823 1.00 46.94 187 SER A N 1
ATOM 1386 C CA . SER A 1 187 ? 30.287 26.851 -73.131 1.00 46.94 187 SER A CA 1
ATOM 1387 C C . SER A 1 187 ? 31.493 27.601 -73.710 1.00 46.94 187 SER A C 1
ATOM 1389 O O . SER A 1 187 ? 31.982 28.537 -73.069 1.00 46.94 187 SER A O 1
ATOM 1391 N N . PRO A 1 188 ? 32.050 27.186 -74.861 1.00 45.78 188 PRO A N 1
ATOM 1392 C CA . PRO A 1 188 ? 33.201 27.845 -75.453 1.00 45.78 188 PRO A CA 1
ATOM 1393 C C . PRO A 1 188 ? 32.748 29.174 -76.066 1.00 45.78 188 PRO A C 1
ATOM 1395 O O . PRO A 1 188 ? 32.259 29.227 -77.188 1.00 45.78 188 PRO A O 1
ATOM 1398 N N . ILE A 1 189 ? 32.956 30.275 -75.344 1.00 50.31 189 ILE A N 1
ATOM 1399 C CA . ILE A 1 189 ? 32.756 31.640 -75.866 1.00 50.31 189 ILE A CA 1
ATOM 1400 C C . ILE A 1 189 ? 33.803 31.992 -76.958 1.00 50.31 189 ILE A C 1
ATOM 1402 O O . ILE A 1 189 ? 33.668 32.990 -77.655 1.00 50.31 189 ILE A O 1
ATOM 1406 N N . PHE A 1 190 ? 34.803 31.138 -77.215 1.00 44.84 190 PHE A N 1
ATOM 1407 C CA . PHE A 1 190 ? 35.844 31.351 -78.236 1.00 44.84 190 PHE A CA 1
ATOM 1408 C C . PHE A 1 190 ? 35.655 30.523 -79.524 1.00 44.84 190 PHE A C 1
ATOM 1410 O O . PHE A 1 190 ? 36.595 29.909 -80.019 1.00 44.84 190 PHE A O 1
ATOM 1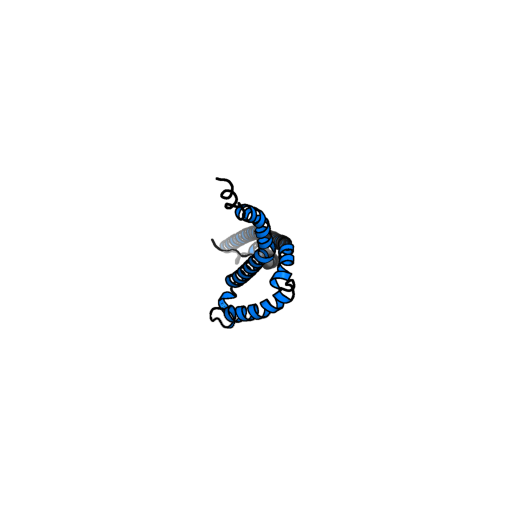417 N N . GLY A 1 191 ? 34.439 30.506 -80.081 1.00 44.88 191 GLY A N 1
ATOM 1418 C CA . GLY A 1 191 ? 34.144 29.875 -81.380 1.00 44.88 191 GLY A CA 1
ATOM 1419 C C . GLY A 1 191 ? 33.781 30.831 -82.527 1.00 44.88 191 GLY A C 1
ATOM 1420 O O . GLY A 1 191 ? 33.644 30.379 -83.657 1.00 44.88 191 GLY A O 1
ATOM 1421 N N . ALA A 1 192 ? 33.613 32.135 -82.277 1.00 44.97 192 ALA A N 1
ATOM 1422 C CA . ALA A 1 192 ? 33.005 33.060 -83.244 1.00 44.97 192 ALA A CA 1
ATOM 1423 C C . ALA A 1 192 ? 33.871 34.290 -83.589 1.00 44.97 192 ALA A C 1
ATOM 1425 O O . ALA A 1 192 ? 33.354 35.399 -83.678 1.00 44.97 192 ALA A O 1
ATOM 1426 N N . LEU A 1 193 ? 35.187 34.120 -83.784 1.00 42.53 193 LEU A N 1
ATOM 1427 C CA . LEU A 1 193 ? 36.070 35.212 -84.243 1.00 42.53 193 LEU A CA 1
ATOM 1428 C C . LEU A 1 193 ? 37.181 34.768 -85.217 1.00 42.53 193 LEU A C 1
ATOM 1430 O O . LEU A 1 193 ? 38.240 35.380 -85.287 1.00 42.53 193 LEU A O 1
ATOM 1434 N N . THR A 1 194 ? 36.930 33.722 -86.011 1.00 48.22 194 THR A N 1
ATOM 1435 C CA . THR A 1 194 ? 37.747 33.356 -87.193 1.00 48.22 194 THR A CA 1
ATOM 1436 C C . THR A 1 194 ? 36.909 33.147 -88.460 1.00 48.22 194 THR A C 1
ATOM 1438 O O . THR A 1 194 ? 37.328 32.459 -89.385 1.00 48.22 194 THR A O 1
ATOM 1441 N N . ALA A 1 195 ? 35.728 33.768 -88.537 1.00 46.38 195 ALA A N 1
ATOM 1442 C CA . ALA A 1 195 ? 34.886 33.734 -89.734 1.00 46.38 195 ALA A CA 1
ATOM 1443 C C . ALA A 1 195 ? 34.164 35.068 -89.990 1.00 46.38 195 ALA A C 1
ATOM 1445 O O . ALA A 1 195 ? 32.960 35.076 -90.214 1.00 46.38 195 ALA A O 1
ATOM 1446 N N . ILE A 1 196 ? 34.883 36.195 -89.954 1.00 39.72 196 ILE A N 1
ATOM 1447 C CA . ILE A 1 196 ? 34.473 37.418 -90.659 1.00 39.72 196 ILE A CA 1
ATOM 1448 C C . ILE A 1 196 ? 35.719 37.994 -91.337 1.00 39.72 196 ILE A C 1
ATOM 1450 O O . ILE A 1 196 ? 36.708 38.309 -90.674 1.00 39.72 196 ILE A O 1
ATOM 1454 N N . ALA A 1 197 ? 35.646 38.009 -92.667 1.00 42.09 197 ALA A N 1
ATOM 1455 C CA . ALA A 1 197 ? 36.472 38.783 -93.581 1.00 42.09 197 ALA A CA 1
ATOM 1456 C C . ALA A 1 197 ? 36.235 40.290 -93.408 1.00 42.09 197 ALA A C 1
ATOM 1458 O O . ALA A 1 197 ? 35.098 40.658 -93.038 1.00 42.09 197 ALA A O 1
#

pLDDT: mean 75.48, std 18.1, range [39.72, 98.31]

InterPro domains:
  IPR000084 PE-PGRS family, N-terminal [PF00934] (4-94)
  IPR038332 PPE superfamily [SSF140459] (8-84)

Foldseek 3Di:
DDDDDDDLVVLLVVLVVLVVVLVVLVVVLVVCLCCQLQFDFPDPDPVSVVVSNVRNVVSVVVSVVSVVVSVVSNVVSVVSNVVSVVVVVVVVVVCVVCVVVCVVCVCLVVVVPPDPVVCVVVVVVVVVVCCVQAVVDPCNVVLPPPNNVVVVVVVSVVVVVVVCCVPPVVVVVVVVCVVVVVVVVDDPPPPPDPPDD